Protein AF-A0A947HSW8-F1 (afdb_monomer_lite)

Secondary structure (DSSP, 8-state):
--HHHHTT--EEEEETTEEEEEE-HHHHHHHHHTTSS-TT-EEEETT----EEGGGSTTHHHHHHHHHHHHHHHHHHHHHHHHH---THHHHHHHHHHHHHHHHHHHHHHHHT----SS---GGGGS----PPPPTTTT----S-------------------PPPP-PPPPP---------------------------------TT----HHHHHHHHHHHHHHHHHHHHHHHHH-TT---EEEEEEEPTTSBEEEEEE-HHHHT-HHHHHHHHHHHHT-B----SSSPEEEEEEE----

Sequence (302 aa):
MSETNFHKTRWLYKRDGRDVGPFRPHELKDLLKQKALTESTQVRELTSPEWRVLNSVPGFADVIRAAAAELERHAEDRKVAKQKAIPWVAISSVIVVLGGVGGYFGWRHMQESQPLSTSGIPTDLLRTLDLQPLPERAYLDTRGPIQWAEEKVALREVKAGTTATRPKRRPVAAQGAPGEARAVGADDLADDAAAVQEIDFSNTADEGRDLGPGELAMVRQSAISKLLGCAQAEAERSDSFNGTTVQFSLLPTGSIGNIRLGQNGANSPAFGTCARGALAGISVKPFGGGPEVIRVPLKIGR

Structure (mmCIF, N/CA/C/O backbone):
data_AF-A0A947HSW8-F1
#
_entry.id   AF-A0A947HSW8-F1
#
loop_
_atom_site.group_PDB
_atom_site.id
_atom_site.type_symbol
_atom_site.label_atom_id
_atom_site.label_alt_id
_atom_site.label_comp_id
_atom_site.label_asym_id
_atom_site.label_entity_id
_atom_site.label_seq_id
_atom_site.pdbx_PDB_ins_code
_atom_site.Cartn_x
_atom_site.Cartn_y
_atom_site.Cartn_z
_atom_site.occupancy
_atom_site.B_iso_or_equiv
_atom_site.auth_seq_id
_atom_site.auth_comp_id
_atom_site.auth_asym_id
_atom_site.auth_atom_id
_atom_site.pdbx_PDB_model_num
ATOM 1 N N . MET A 1 1 ? 4.037 -21.610 -36.531 1.00 54.94 1 MET A N 1
ATOM 2 C CA . MET A 1 1 ? 3.082 -21.821 -35.421 1.00 54.94 1 MET A CA 1
ATOM 3 C C . MET A 1 1 ? 1.726 -21.342 -35.894 1.00 54.94 1 MET A C 1
ATOM 5 O O . MET A 1 1 ? 1.613 -20.174 -36.230 1.00 54.94 1 MET A O 1
ATOM 9 N N . SER A 1 2 ? 0.743 -22.233 -36.004 1.00 59.81 2 SER A N 1
ATOM 10 C CA . SER A 1 2 ? -0.632 -21.861 -36.360 1.00 59.81 2 SER A CA 1
ATOM 11 C C . SER A 1 2 ? -1.206 -20.937 -35.275 1.00 59.81 2 SER A C 1
ATOM 13 O O . SER A 1 2 ? -1.090 -21.267 -34.092 1.00 59.81 2 SER A O 1
ATOM 15 N N . GLU A 1 3 ? -1.804 -19.800 -35.654 1.00 64.94 3 GLU A N 1
ATOM 16 C CA . GLU A 1 3 ? -2.338 -18.763 -34.739 1.00 64.94 3 GLU A CA 1
ATOM 17 C C . GLU A 1 3 ? -3.256 -19.326 -33.640 1.00 64.94 3 GLU A C 1
ATOM 19 O O . GLU A 1 3 ? -3.305 -18.818 -32.522 1.00 64.94 3 GLU A O 1
ATOM 24 N N . THR A 1 4 ? -3.924 -20.445 -33.916 1.00 68.19 4 THR A N 1
ATOM 25 C CA . THR A 1 4 ? -4.850 -21.112 -32.996 1.00 68.19 4 THR A CA 1
ATOM 26 C C . THR A 1 4 ? -4.203 -21.659 -31.720 1.00 68.19 4 THR A C 1
ATOM 28 O O . THR A 1 4 ? -4.894 -21.792 -30.708 1.00 68.19 4 THR A O 1
ATOM 31 N N . ASN A 1 5 ? -2.895 -21.941 -31.712 1.00 77.06 5 ASN A N 1
ATOM 32 C CA . ASN A 1 5 ? -2.207 -22.438 -30.5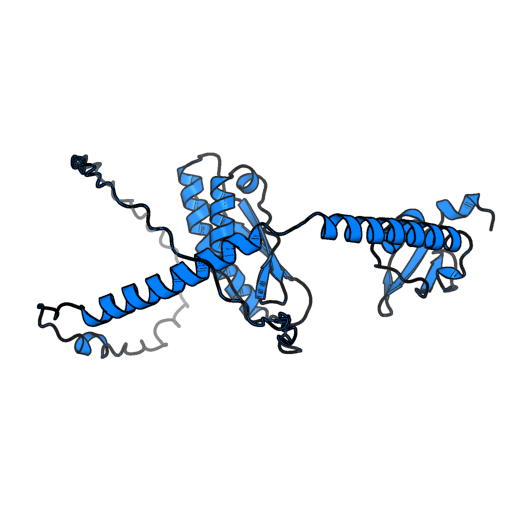12 1.00 77.06 5 ASN A CA 1
ATOM 33 C C . ASN A 1 5 ? -1.683 -21.322 -29.601 1.00 77.06 5 ASN A C 1
ATOM 35 O O . ASN A 1 5 ? -1.533 -21.544 -28.400 1.00 77.06 5 ASN A O 1
ATOM 39 N N . PHE A 1 6 ? -1.490 -20.111 -30.130 1.00 78.25 6 PHE A N 1
ATOM 40 C CA . PHE A 1 6 ? -0.909 -18.995 -29.380 1.00 78.25 6 PHE A CA 1
ATOM 41 C C . PHE A 1 6 ? -1.707 -18.669 -28.109 1.00 78.25 6 PHE A C 1
ATOM 43 O O . PHE A 1 6 ? -1.130 -18.464 -27.045 1.00 78.25 6 PHE A O 1
ATOM 50 N N . HIS A 1 7 ? -3.040 -18.714 -28.185 1.00 78.88 7 HIS A N 1
ATOM 51 C CA . HIS A 1 7 ? -3.932 -18.388 -27.068 1.00 78.88 7 HIS A CA 1
ATOM 52 C C . HIS A 1 7 ? -3.910 -19.397 -25.908 1.00 78.88 7 HIS A C 1
ATOM 54 O O . HIS A 1 7 ? -4.322 -19.049 -24.798 1.00 78.88 7 HIS A O 1
ATOM 60 N N . LYS A 1 8 ? -3.459 -20.636 -26.144 1.00 86.69 8 LYS A N 1
ATOM 61 C CA . LYS A 1 8 ? -3.411 -21.699 -25.122 1.00 86.69 8 LYS A CA 1
ATOM 62 C C . LYS A 1 8 ? -2.040 -21.816 -24.462 1.00 86.69 8 LYS A C 1
ATOM 64 O O . LYS A 1 8 ? -1.947 -22.324 -23.343 1.00 86.69 8 LYS A O 1
ATOM 69 N N . THR A 1 9 ? -1.002 -21.331 -25.132 1.00 91.81 9 THR A N 1
ATOM 70 C CA . THR A 1 9 ? 0.367 -21.362 -24.637 1.00 91.81 9 THR A CA 1
ATOM 71 C C . THR A 1 9 ? 0.534 -20.518 -23.371 1.00 91.81 9 THR A C 1
ATOM 73 O O . THR A 1 9 ? -0.002 -19.415 -23.239 1.00 91.81 9 THR A O 1
ATOM 76 N N . ARG A 1 10 ? 1.319 -21.048 -22.431 1.00 96.31 10 ARG A N 1
ATOM 77 C CA . ARG A 1 10 ? 1.794 -20.336 -21.246 1.00 96.31 10 ARG A CA 1
ATOM 78 C C . ARG A 1 10 ? 3.184 -19.770 -21.506 1.00 96.31 10 ARG A C 1
ATOM 80 O O . ARG A 1 10 ? 4.026 -20.456 -22.076 1.00 96.31 10 ARG A O 1
ATOM 87 N N . TRP A 1 11 ? 3.424 -18.552 -21.051 1.00 96.88 11 TRP A N 1
ATOM 88 C CA . TRP A 1 11 ? 4.651 -17.806 -21.296 1.00 96.88 11 TRP A CA 1
ATOM 89 C C . TRP A 1 11 ? 5.308 -17.386 -19.982 1.00 96.88 11 TRP A C 1
ATOM 91 O O . TRP A 1 11 ? 4.634 -17.106 -18.992 1.00 96.88 11 TRP A O 1
ATOM 101 N N . LEU A 1 12 ? 6.631 -17.335 -19.982 1.00 97.69 12 LEU A N 1
ATOM 102 C CA . LEU A 1 12 ? 7.468 -16.817 -18.905 1.00 97.69 12 LEU A CA 1
ATOM 103 C C . LEU A 1 12 ? 8.215 -15.597 -19.440 1.00 97.69 12 LEU A C 1
ATOM 105 O O . LEU A 1 12 ? 8.586 -15.576 -20.615 1.00 97.69 12 LEU A O 1
ATOM 109 N N . TYR A 1 13 ? 8.468 -14.606 -18.593 1.00 97.94 13 TYR A N 1
ATOM 110 C CA . TYR A 1 13 ? 9.341 -13.483 -18.932 1.00 97.94 13 TYR A CA 1
ATOM 111 C C . TYR A 1 13 ? 10.445 -13.321 -17.891 1.00 97.94 13 TYR A C 1
ATOM 113 O O . TYR A 1 13 ? 10.291 -13.743 -16.743 1.00 97.94 13 TYR A O 1
ATOM 121 N N . LYS A 1 14 ? 11.571 -12.728 -18.291 1.00 97.44 14 LYS A N 1
ATOM 122 C CA . LYS A 1 14 ? 12.724 -12.520 -17.412 1.00 97.44 14 LYS A CA 1
ATOM 123 C C . LYS A 1 14 ? 12.730 -11.097 -16.865 1.00 97.44 14 LYS A C 1
ATOM 125 O O . LYS A 1 14 ? 12.679 -10.140 -17.635 1.00 97.44 14 LYS A O 1
ATOM 130 N N . ARG A 1 15 ? 12.830 -10.955 -15.544 1.00 96.31 15 ARG A N 1
ATOM 131 C CA . ARG A 1 15 ? 12.955 -9.669 -14.847 1.00 96.31 15 ARG A CA 1
ATOM 132 C C . ARG A 1 15 ? 14.027 -9.778 -13.779 1.00 96.31 15 ARG A C 1
ATOM 134 O O . ARG A 1 15 ? 13.960 -10.665 -12.935 1.00 96.31 15 ARG A O 1
ATOM 141 N N . ASP A 1 16 ? 15.026 -8.904 -13.841 1.00 94.31 16 ASP A N 1
ATOM 142 C CA . ASP A 1 16 ? 16.127 -8.861 -12.869 1.00 94.31 16 ASP A CA 1
ATOM 143 C C . ASP A 1 16 ? 16.808 -10.232 -12.690 1.00 94.31 16 ASP A C 1
ATOM 145 O O . ASP A 1 16 ? 17.064 -10.698 -11.582 1.00 94.31 16 ASP A O 1
ATOM 149 N N . GLY A 1 17 ? 17.014 -10.940 -13.806 1.00 93.81 17 GLY A N 1
ATOM 150 C CA . GLY A 1 17 ? 17.616 -12.275 -13.813 1.00 93.81 17 GLY A CA 1
ATOM 151 C C . GLY A 1 17 ? 16.697 -13.418 -13.365 1.00 93.81 17 GLY A C 1
ATOM 152 O O . GLY A 1 17 ? 17.107 -14.570 -13.480 1.00 93.81 17 GLY A O 1
ATOM 153 N N . ARG A 1 18 ? 15.473 -13.131 -12.906 1.00 96.44 18 ARG A N 1
ATOM 154 C CA . ARG A 1 18 ? 14.497 -14.124 -12.437 1.00 96.44 18 ARG A CA 1
ATOM 155 C C . ARG A 1 18 ? 13.403 -14.391 -13.465 1.00 96.44 18 ARG A C 1
ATOM 157 O O . ARG A 1 18 ? 12.923 -13.476 -14.135 1.00 96.44 18 ARG A O 1
ATOM 164 N N . ASP A 1 19 ? 12.992 -15.651 -13.541 1.00 97.56 19 ASP A N 1
ATOM 165 C CA . ASP A 1 19 ? 11.906 -16.105 -14.404 1.00 97.56 19 ASP A CA 1
ATOM 166 C C . ASP A 1 19 ? 10.568 -15.872 -13.692 1.00 97.56 19 ASP A C 1
ATOM 168 O O . ASP A 1 19 ? 10.348 -16.372 -12.587 1.00 97.56 19 ASP A O 1
ATOM 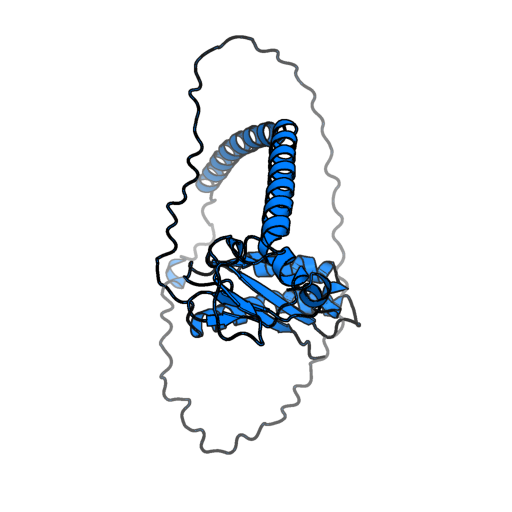172 N N . VAL A 1 20 ? 9.668 -15.113 -14.315 1.00 97.56 20 VAL A N 1
ATOM 173 C CA . VAL A 1 20 ? 8.358 -14.757 -13.755 1.00 97.56 20 VAL A CA 1
ATOM 174 C C . VAL A 1 20 ? 7.255 -15.323 -14.650 1.00 97.56 20 VAL A C 1
ATOM 176 O O . VAL A 1 20 ? 7.245 -15.105 -15.864 1.00 97.56 20 VAL A O 1
ATOM 179 N N . GLY A 1 21 ? 6.311 -16.058 -14.058 1.00 93.62 21 GLY A N 1
ATOM 180 C CA . GLY A 1 21 ? 5.147 -16.635 -14.741 1.00 93.62 21 GLY A CA 1
ATOM 181 C C . GLY A 1 21 ? 4.693 -17.949 -14.107 1.00 93.62 21 GLY A C 1
ATOM 182 O O . GLY A 1 21 ? 5.116 -18.249 -12.989 1.00 93.62 21 GLY A O 1
ATOM 183 N N . PRO A 1 22 ? 3.831 -18.742 -14.775 1.00 96.81 22 PRO A N 1
ATOM 184 C CA . PRO A 1 22 ? 3.398 -18.651 -16.177 1.00 96.81 22 PRO A CA 1
ATOM 185 C C . PRO A 1 22 ? 2.203 -17.715 -16.444 1.00 96.81 22 PRO A C 1
ATOM 187 O O . PRO A 1 22 ? 1.182 -17.795 -15.765 1.00 96.81 22 PRO A O 1
ATOM 190 N N . PHE A 1 23 ? 2.269 -16.938 -17.526 1.00 97.12 23 PHE A N 1
ATOM 191 C CA . PHE A 1 23 ? 1.214 -16.026 -17.984 1.00 97.12 23 PHE A CA 1
ATOM 192 C C . PHE A 1 23 ? 0.558 -16.479 -19.291 1.00 97.12 23 PHE A C 1
ATOM 194 O O . PHE A 1 23 ? 1.159 -17.178 -20.109 1.00 97.12 23 PHE A O 1
ATOM 201 N N . ARG A 1 24 ? -0.691 -16.075 -19.506 1.00 95.62 24 ARG A N 1
ATOM 202 C CA . ARG A 1 24 ? -1.390 -16.167 -20.796 1.00 95.62 24 ARG A CA 1
ATOM 203 C C . ARG A 1 24 ? -1.038 -14.956 -21.672 1.00 95.62 24 ARG A C 1
ATOM 205 O O . ARG A 1 24 ? -0.688 -13.903 -21.139 1.00 95.62 24 ARG A O 1
ATOM 212 N N . PRO A 1 25 ? -1.203 -15.032 -23.004 1.00 92.88 25 PRO A N 1
ATOM 213 C CA . PRO A 1 25 ? -0.882 -13.905 -23.883 1.00 92.88 25 PRO A CA 1
ATOM 214 C C . PRO A 1 25 ? -1.642 -12.608 -23.570 1.00 92.88 25 PRO A C 1
ATOM 216 O O . PRO A 1 25 ? -1.089 -11.523 -23.719 1.00 92.88 25 PRO A O 1
ATOM 219 N N . HIS A 1 26 ? -2.895 -12.698 -23.107 1.00 92.62 26 HIS A N 1
ATOM 220 C CA . HIS A 1 26 ? -3.657 -11.509 -22.708 1.00 92.62 26 HIS A CA 1
ATOM 221 C C . HIS A 1 26 ? -3.135 -10.881 -21.408 1.00 92.62 26 HIS A C 1
ATOM 223 O O . HIS A 1 26 ? -3.108 -9.664 -21.303 1.00 92.62 26 HIS A O 1
ATOM 229 N N . GLU A 1 27 ? -2.644 -11.681 -20.458 1.00 94.44 27 GLU A N 1
ATOM 230 C CA . GLU A 1 27 ? -2.033 -11.160 -19.226 1.00 94.44 27 GLU A CA 1
ATOM 231 C C . GLU A 1 27 ? -0.719 -10.430 -19.549 1.00 94.44 27 GLU A C 1
ATOM 233 O O . GLU A 1 27 ? -0.458 -9.349 -19.029 1.00 94.44 27 GLU A O 1
ATOM 238 N N . LEU A 1 28 ? 0.077 -10.966 -20.483 1.00 94.25 28 LEU A N 1
ATOM 239 C CA . LEU A 1 28 ? 1.265 -10.281 -21.011 1.00 94.25 28 LEU A CA 1
ATOM 240 C C . LEU A 1 28 ? 0.915 -8.961 -21.715 1.00 94.25 28 LEU A C 1
ATOM 242 O O . LEU A 1 28 ? 1.645 -7.980 -21.578 1.00 94.25 28 LEU A O 1
ATOM 246 N N . LYS A 1 29 ? -0.218 -8.905 -22.427 1.00 91.19 29 LYS A N 1
ATOM 247 C CA . LYS A 1 29 ? -0.742 -7.661 -23.010 1.00 91.19 29 LYS A CA 1
ATOM 248 C C . LYS A 1 29 ? -1.088 -6.633 -21.931 1.00 91.19 29 LYS A C 1
ATOM 250 O O . LYS A 1 29 ? -0.743 -5.463 -22.086 1.00 91.19 29 LYS A O 1
ATOM 255 N N . ASP A 1 30 ? -1.725 -7.048 -20.842 1.00 92.38 30 ASP A N 1
ATOM 256 C CA . ASP A 1 30 ? -2.053 -6.145 -19.734 1.00 92.38 30 ASP A CA 1
ATOM 257 C C . ASP A 1 30 ? -0.788 -5.621 -19.039 1.00 92.38 30 ASP A C 1
ATOM 259 O O . ASP A 1 30 ? -0.706 -4.437 -18.708 1.00 92.38 30 ASP A O 1
ATOM 263 N N . LEU A 1 31 ? 0.242 -6.460 -18.899 1.00 93.88 31 LEU A N 1
ATOM 264 C CA . LEU A 1 31 ? 1.547 -6.052 -18.371 1.00 93.88 31 LEU A CA 1
ATOM 265 C C . LEU A 1 31 ? 2.282 -5.062 -19.296 1.00 93.88 31 LEU A C 1
ATOM 267 O O . LEU A 1 31 ? 2.910 -4.122 -18.803 1.00 93.88 31 LEU A O 1
ATOM 271 N N . LEU A 1 32 ? 2.164 -5.216 -20.621 1.00 92.12 32 LEU A N 1
ATOM 272 C CA . LEU A 1 32 ? 2.643 -4.229 -21.601 1.00 92.12 32 LEU A CA 1
ATOM 273 C C . LEU A 1 32 ? 1.910 -2.888 -21.451 1.00 92.12 32 LEU A C 1
ATOM 275 O O . LEU A 1 32 ? 2.552 -1.840 -21.393 1.00 92.12 32 LEU A O 1
ATOM 279 N N . LYS A 1 33 ? 0.577 -2.909 -21.305 1.00 88.00 33 LYS A N 1
ATOM 280 C CA . LYS A 1 33 ? -0.224 -1.693 -21.061 1.00 88.00 33 LYS A CA 1
ATOM 281 C C . LYS A 1 33 ? 0.188 -0.971 -19.775 1.00 88.00 33 LYS A C 1
ATOM 283 O O . LYS A 1 33 ? 0.196 0.256 -19.729 1.00 88.00 33 LYS A O 1
ATOM 288 N N . GLN A 1 34 ? 0.566 -1.725 -18.743 1.00 91.75 34 GLN A N 1
ATOM 289 C CA . GLN A 1 34 ? 1.045 -1.197 -17.460 1.00 91.75 34 GLN A CA 1
ATOM 290 C C . GLN A 1 34 ? 2.507 -0.719 -17.491 1.00 91.75 34 GLN A C 1
ATOM 292 O O . GLN A 1 34 ? 3.005 -0.253 -16.467 1.00 91.75 34 GLN A O 1
ATOM 297 N N . LYS A 1 35 ? 3.205 -0.822 -18.634 1.00 90.25 35 LYS A N 1
ATOM 298 C CA . LYS A 1 35 ? 4.649 -0.552 -18.775 1.00 90.25 35 LYS A CA 1
ATOM 299 C C . LYS A 1 35 ? 5.533 -1.411 -17.860 1.00 90.25 35 LYS A C 1
ATOM 301 O O . LYS A 1 35 ? 6.666 -1.041 -17.566 1.00 90.25 35 LYS A O 1
ATOM 306 N N . ALA A 1 36 ? 5.027 -2.558 -17.407 1.00 92.88 36 ALA A N 1
ATOM 307 C CA . ALA A 1 36 ? 5.804 -3.513 -16.621 1.00 92.88 36 ALA A CA 1
ATOM 308 C C . ALA A 1 36 ? 6.752 -4.347 -17.500 1.00 92.88 36 ALA A C 1
ATOM 310 O O . ALA A 1 36 ? 7.704 -4.934 -16.989 1.00 92.88 36 ALA A O 1
ATOM 311 N N . LEU A 1 37 ? 6.482 -4.397 -18.809 1.00 95.06 37 LEU A N 1
ATOM 312 C CA . LEU A 1 37 ? 7.288 -5.069 -19.823 1.00 95.06 37 LEU A CA 1
ATOM 313 C C . LEU A 1 37 ? 7.713 -4.064 -20.889 1.00 95.06 37 LEU A C 1
ATOM 315 O O . LEU A 1 37 ? 6.943 -3.180 -21.266 1.00 95.06 37 LEU A O 1
ATOM 319 N N . THR A 1 38 ? 8.929 -4.234 -21.392 1.00 93.25 38 THR A N 1
ATOM 320 C CA . THR A 1 38 ? 9.472 -3.485 -22.530 1.00 93.25 38 THR A CA 1
ATOM 321 C C . THR A 1 38 ? 9.528 -4.369 -23.771 1.00 93.25 38 THR A C 1
ATOM 323 O O . THR A 1 38 ? 9.539 -5.597 -23.684 1.00 93.25 38 THR A O 1
ATOM 326 N N . GLU A 1 39 ? 9.644 -3.753 -24.946 1.00 94.19 39 GLU A N 1
ATOM 327 C CA . GLU A 1 39 ? 9.811 -4.469 -26.221 1.00 94.19 39 GLU A CA 1
ATOM 328 C C . GLU A 1 39 ? 11.064 -5.359 -26.246 1.00 94.19 39 GLU A C 1
ATOM 330 O O . GLU A 1 39 ? 11.089 -6.389 -26.917 1.00 94.19 39 GLU A O 1
ATOM 335 N N . SER A 1 40 ? 12.085 -4.977 -25.472 1.00 95.06 40 SER A N 1
ATOM 336 C CA . SER A 1 40 ? 13.345 -5.702 -25.296 1.00 95.06 40 SER A CA 1
ATOM 337 C C . SER A 1 40 ? 13.282 -6.833 -24.264 1.00 95.06 40 SER A C 1
ATOM 339 O O . SER A 1 40 ? 14.265 -7.556 -24.095 1.00 95.06 40 SER A O 1
ATOM 341 N N . THR A 1 41 ? 12.160 -7.003 -23.558 1.00 96.94 41 THR A N 1
ATOM 342 C CA . THR A 1 41 ? 12.044 -8.028 -22.515 1.00 96.94 41 THR A CA 1
ATOM 343 C C . THR A 1 41 ? 12.135 -9.427 -23.126 1.00 96.94 41 THR A C 1
ATOM 345 O O . THR A 1 41 ? 11.503 -9.724 -24.140 1.00 96.94 41 THR A O 1
ATOM 348 N N . GLN A 1 42 ? 12.930 -10.300 -22.503 1.00 97.81 42 GLN A N 1
ATOM 349 C CA . GLN A 1 42 ? 13.051 -11.693 -22.921 1.00 97.81 42 GLN A CA 1
ATOM 350 C C . GLN A 1 42 ? 11.850 -12.495 -22.423 1.00 97.81 42 GLN A C 1
ATOM 352 O O . GLN A 1 42 ? 11.530 -12.479 -21.232 1.00 97.81 42 GLN A O 1
ATOM 357 N N . VAL A 1 43 ? 11.223 -13.227 -23.335 1.00 97.62 43 VAL A N 1
ATOM 358 C CA . VAL A 1 43 ? 10.123 -14.149 -23.069 1.00 97.62 43 VAL A CA 1
ATOM 359 C C . VAL A 1 43 ? 10.431 -15.532 -23.620 1.00 97.62 43 VAL A C 1
ATOM 361 O O . VAL A 1 43 ? 11.128 -15.678 -24.624 1.00 97.62 43 VAL A O 1
ATOM 364 N N . ARG A 1 44 ? 9.899 -16.563 -22.972 1.00 96.81 44 ARG A N 1
ATOM 365 C CA . ARG A 1 44 ? 9.903 -17.930 -23.497 1.00 96.81 44 ARG A CA 1
ATOM 366 C C . ARG A 1 44 ? 8.543 -18.575 -23.318 1.00 96.81 44 ARG A C 1
ATOM 368 O O . ARG A 1 44 ? 7.833 -18.310 -22.348 1.00 96.81 44 ARG A O 1
ATOM 375 N N . GLU A 1 45 ? 8.194 -19.444 -24.247 1.00 96.56 45 GLU A N 1
ATOM 376 C CA . GLU A 1 45 ? 7.061 -20.348 -24.091 1.00 96.56 45 GLU A CA 1
ATOM 377 C C . GLU A 1 45 ? 7.418 -21.427 -23.056 1.00 96.56 45 GLU A C 1
ATOM 379 O O . GLU A 1 45 ? 8.552 -21.886 -23.005 1.00 96.56 45 GLU A O 1
ATOM 384 N N . LEU A 1 46 ? 6.468 -21.840 -22.217 1.00 95.44 46 LEU A N 1
ATOM 385 C CA . LEU A 1 46 ? 6.702 -22.795 -21.125 1.00 95.44 46 LEU A CA 1
ATOM 386 C C . LEU A 1 46 ? 7.239 -24.149 -21.618 1.00 95.44 46 LEU A C 1
ATOM 388 O O . LEU A 1 46 ? 8.007 -24.797 -20.915 1.00 95.44 46 LEU A O 1
ATOM 392 N N . THR A 1 47 ? 6.834 -24.571 -22.817 1.00 94.56 47 THR A N 1
ATOM 393 C CA . THR A 1 47 ? 7.291 -25.812 -23.458 1.00 94.56 47 THR A CA 1
ATOM 394 C C . THR A 1 47 ? 8.569 -25.632 -24.275 1.00 94.56 47 THR A C 1
ATOM 396 O O . THR A 1 47 ? 9.149 -26.626 -24.704 1.00 94.56 47 THR A O 1
ATOM 399 N N . SER A 1 48 ? 9.010 -24.392 -24.510 1.00 94.44 48 SER A N 1
ATOM 400 C CA . SER A 1 48 ? 10.201 -24.085 -25.299 1.00 94.44 48 SER A CA 1
ATOM 401 C C . SER A 1 48 ? 11.375 -23.712 -24.386 1.00 94.44 48 SER A C 1
ATOM 403 O O . SER A 1 48 ? 11.221 -22.882 -23.488 1.00 94.44 48 SER A O 1
ATOM 405 N N . PRO A 1 49 ? 12.579 -24.264 -24.608 1.00 95.94 49 PRO A N 1
ATOM 406 C CA . PRO A 1 49 ? 13.760 -23.879 -23.838 1.00 95.94 49 PRO A CA 1
ATOM 407 C C . PRO A 1 49 ? 14.336 -22.518 -24.267 1.00 95.94 49 PRO A C 1
ATOM 409 O O . PRO A 1 49 ? 15.150 -21.941 -23.546 1.00 95.94 49 PRO A O 1
ATOM 412 N N . GLU A 1 50 ? 13.939 -21.998 -25.430 1.00 97.50 50 GLU A N 1
ATOM 413 C CA . GLU A 1 50 ? 14.546 -20.811 -26.031 1.00 97.50 50 GLU A CA 1
ATOM 414 C C . GLU A 1 50 ? 13.931 -19.504 -25.525 1.00 97.50 50 GLU A C 1
ATOM 416 O O . GLU A 1 50 ? 12.723 -19.276 -25.629 1.00 97.50 50 GLU A O 1
ATOM 421 N N . TRP A 1 51 ? 14.793 -18.598 -25.063 1.00 97.19 51 TRP A N 1
ATOM 422 C CA . TRP A 1 51 ? 14.436 -17.212 -24.781 1.00 97.19 51 TRP A CA 1
ATOM 423 C C . TRP A 1 51 ? 14.486 -16.377 -26.054 1.00 97.19 51 TRP A C 1
ATOM 425 O O . TRP A 1 51 ? 15.485 -16.372 -26.772 1.00 97.19 51 TRP A O 1
ATOM 435 N N . ARG A 1 52 ? 13.415 -15.632 -26.314 1.00 97.62 52 ARG A N 1
ATOM 436 C CA . ARG A 1 52 ? 13.298 -14.721 -27.454 1.00 97.62 52 ARG A CA 1
ATOM 437 C C . ARG A 1 52 ? 12.907 -13.337 -26.959 1.00 97.62 52 ARG A C 1
ATOM 439 O O . ARG A 1 52 ? 12.303 -13.190 -25.902 1.00 97.62 52 ARG A O 1
ATOM 446 N N . VAL A 1 53 ? 13.280 -12.306 -27.704 1.00 97.31 53 VAL A N 1
ATOM 447 C CA . VAL A 1 53 ? 12.855 -10.935 -27.401 1.00 97.31 53 VAL A CA 1
ATOM 448 C C . VAL A 1 53 ? 11.361 -10.815 -27.702 1.00 97.31 53 VAL A C 1
ATOM 450 O O . VAL A 1 53 ? 10.893 -11.354 -28.700 1.00 97.31 53 VAL A O 1
ATOM 453 N N . LEU A 1 54 ? 10.599 -10.119 -26.859 1.00 95.50 54 LEU A N 1
ATOM 454 C CA . LEU A 1 54 ? 9.143 -10.015 -26.993 1.00 95.50 54 LEU A CA 1
ATOM 455 C C . LEU A 1 54 ? 8.702 -9.514 -28.380 1.00 95.50 54 LEU A C 1
ATOM 457 O O . LEU A 1 54 ? 7.744 -10.040 -28.942 1.00 95.50 54 LEU A O 1
ATOM 461 N N . ASN A 1 55 ? 9.440 -8.565 -28.963 1.00 95.25 55 ASN A N 1
ATOM 462 C CA . ASN A 1 55 ? 9.174 -8.045 -30.307 1.00 95.25 55 ASN A CA 1
ATOM 463 C C . ASN A 1 55 ? 9.398 -9.077 -31.437 1.00 95.25 55 ASN A C 1
ATOM 465 O O . ASN A 1 55 ? 8.792 -8.975 -32.498 1.00 95.25 55 ASN A O 1
ATOM 469 N N . SER A 1 56 ? 10.242 -10.097 -31.233 1.00 95.19 56 SER A N 1
ATOM 470 C CA . SER A 1 56 ? 10.505 -11.114 -32.264 1.00 95.19 56 SER A CA 1
ATOM 471 C C . SER A 1 56 ? 9.498 -12.265 -32.269 1.00 95.19 56 SER A C 1
ATOM 473 O O . SER A 1 56 ? 9.554 -13.122 -33.153 1.00 95.19 56 SER A O 1
ATOM 475 N N . VAL A 1 57 ? 8.570 -12.306 -31.307 1.00 93.38 57 VAL A N 1
ATOM 476 C CA . VAL A 1 57 ? 7.545 -13.350 -31.228 1.00 93.38 57 VAL A CA 1
ATOM 477 C C . VAL A 1 57 ? 6.329 -12.963 -32.087 1.00 93.38 57 VAL A C 1
ATOM 479 O O . VAL A 1 57 ? 5.667 -11.959 -31.796 1.00 93.38 57 VAL A O 1
ATOM 482 N N . PRO A 1 58 ? 5.974 -13.768 -33.111 1.00 88.81 58 PRO A N 1
ATOM 483 C CA . PRO A 1 58 ? 4.776 -13.540 -33.917 1.00 88.81 58 PRO A CA 1
ATOM 484 C C . PRO A 1 58 ? 3.523 -13.505 -33.031 1.00 88.81 58 PRO A C 1
ATOM 486 O O . PRO A 1 58 ? 3.342 -14.375 -32.180 1.00 88.81 58 PRO A O 1
ATOM 489 N N . GLY A 1 59 ? 2.677 -12.491 -33.210 1.00 87.38 59 GLY A N 1
ATOM 490 C CA . GLY A 1 59 ? 1.478 -12.250 -32.398 1.00 87.38 59 GLY A CA 1
ATOM 491 C C . GLY A 1 59 ? 1.661 -11.204 -31.293 1.00 87.38 59 GLY A C 1
ATOM 492 O O . GLY A 1 59 ? 0.725 -10.457 -31.015 1.00 87.38 59 GLY A O 1
ATOM 493 N N . PHE A 1 60 ? 2.858 -11.057 -30.707 1.00 90.38 60 PHE A N 1
ATOM 494 C CA . PHE A 1 60 ? 3.121 -9.964 -29.757 1.00 90.38 60 PHE A CA 1
ATOM 495 C C . PHE A 1 60 ? 3.474 -8.647 -30.452 1.00 90.38 60 PHE A C 1
ATOM 497 O O . PHE A 1 60 ? 3.116 -7.592 -29.936 1.00 90.38 60 PHE A O 1
ATOM 504 N N . ALA A 1 61 ? 4.085 -8.685 -31.640 1.00 88.88 61 ALA A N 1
ATOM 505 C CA . ALA A 1 61 ? 4.395 -7.479 -32.415 1.00 88.88 61 ALA A CA 1
ATOM 506 C C . ALA A 1 61 ? 3.143 -6.630 -32.725 1.00 88.88 61 ALA A C 1
ATOM 508 O O . ALA A 1 61 ? 3.172 -5.401 -32.637 1.00 88.88 61 ALA A O 1
ATOM 509 N N . ASP A 1 62 ? 2.015 -7.273 -33.034 1.00 87.44 62 ASP A N 1
ATOM 510 C CA . ASP A 1 62 ? 0.745 -6.579 -33.288 1.00 87.44 62 ASP A CA 1
ATOM 511 C C . ASP A 1 62 ? 0.144 -6.009 -32.002 1.00 87.44 62 ASP A C 1
ATOM 513 O O . ASP A 1 62 ? -0.410 -4.910 -31.992 1.00 87.44 62 ASP A O 1
ATOM 517 N N . VAL A 1 63 ? 0.313 -6.725 -30.888 1.00 86.19 63 VAL A N 1
ATOM 518 C CA . VAL A 1 63 ? -0.123 -6.276 -29.564 1.00 86.19 63 VAL A CA 1
ATOM 519 C C . VAL A 1 63 ? 0.683 -5.069 -29.088 1.00 86.19 63 VAL A C 1
ATOM 521 O O . VAL A 1 63 ? 0.085 -4.134 -28.560 1.00 86.19 63 VAL A O 1
ATOM 524 N N . ILE A 1 64 ? 2.003 -5.063 -29.293 1.00 89.75 64 ILE A N 1
ATOM 525 C CA . ILE A 1 64 ? 2.883 -3.934 -28.962 1.00 89.75 64 ILE A CA 1
ATOM 526 C C . ILE A 1 64 ? 2.473 -2.706 -29.775 1.00 89.75 64 ILE A C 1
ATOM 528 O O . ILE A 1 64 ? 2.233 -1.650 -29.193 1.00 89.75 64 ILE A O 1
ATOM 532 N N . ARG A 1 65 ? 2.294 -2.851 -31.097 1.00 88.56 65 ARG A N 1
ATOM 533 C CA . ARG A 1 65 ? 1.834 -1.751 -31.963 1.00 88.56 65 ARG A CA 1
ATOM 534 C C . ARG A 1 65 ? 0.472 -1.205 -31.533 1.00 88.56 65 ARG A C 1
ATOM 536 O O . ARG A 1 65 ? 0.300 0.008 -31.445 1.00 88.56 65 ARG A O 1
ATOM 543 N N . ALA A 1 66 ? -0.481 -2.081 -31.211 1.00 86.62 66 ALA A N 1
ATOM 544 C CA . ALA A 1 66 ? -1.797 -1.667 -30.728 1.00 86.62 66 ALA A CA 1
ATOM 545 C C . ALA A 1 66 ? -1.729 -0.958 -29.362 1.00 86.62 66 ALA A C 1
ATOM 547 O O . ALA A 1 66 ? -2.417 0.039 -29.153 1.00 86.62 66 ALA A O 1
ATOM 548 N N . ALA A 1 67 ? -0.894 -1.447 -28.439 1.00 84.69 67 ALA A N 1
ATOM 549 C CA . ALA A 1 67 ? -0.714 -0.846 -27.120 1.00 84.69 67 ALA A CA 1
ATOM 550 C C . ALA A 1 67 ? -0.014 0.521 -27.194 1.00 84.69 67 ALA A C 1
ATOM 552 O O . ALA A 1 67 ? -0.416 1.441 -26.482 1.00 84.69 67 ALA A O 1
ATOM 553 N N . ALA A 1 68 ? 0.982 0.678 -28.074 1.00 86.06 68 ALA A N 1
ATOM 554 C CA . ALA A 1 68 ? 1.645 1.957 -28.327 1.00 86.06 68 ALA A CA 1
ATOM 555 C C . ALA A 1 68 ? 0.652 3.011 -28.849 1.00 86.06 68 ALA A C 1
ATOM 557 O O . ALA A 1 68 ? 0.577 4.106 -28.294 1.00 86.06 68 ALA A O 1
ATOM 558 N N . ALA A 1 69 ? -0.191 2.644 -29.820 1.00 87.75 69 ALA A N 1
ATOM 559 C CA . ALA A 1 69 ? -1.220 3.534 -30.358 1.00 87.75 69 ALA A CA 1
ATOM 560 C C . ALA A 1 69 ? -2.275 3.949 -29.309 1.00 87.75 69 ALA A C 1
ATOM 562 O O . ALA A 1 69 ? -2.739 5.088 -29.298 1.00 87.75 69 ALA A O 1
ATOM 563 N N . GLU A 1 70 ? -2.665 3.044 -28.403 1.00 84.94 70 GLU A N 1
ATOM 564 C CA . GLU A 1 70 ? -3.595 3.354 -27.304 1.00 84.94 70 GLU A CA 1
ATOM 565 C C . GLU A 1 70 ? -2.959 4.313 -26.280 1.00 84.94 70 GLU A C 1
ATOM 567 O O . GLU A 1 70 ? -3.621 5.218 -25.767 1.00 84.94 70 GLU A O 1
ATOM 572 N N . LEU A 1 71 ? -1.654 4.166 -26.024 1.00 82.69 71 LEU A N 1
ATOM 573 C CA . LEU A 1 71 ? -0.909 5.039 -25.120 1.00 82.69 71 LEU A CA 1
ATOM 574 C C . LEU A 1 71 ? -0.763 6.465 -25.675 1.00 82.69 71 LEU A C 1
ATOM 576 O O . LEU A 1 71 ? -0.888 7.425 -24.913 1.00 82.69 71 LEU A O 1
ATOM 580 N N . GLU A 1 72 ? -0.519 6.604 -26.980 1.00 85.06 72 GLU A N 1
ATOM 581 C CA . GLU A 1 72 ? -0.444 7.905 -27.656 1.00 85.06 72 GLU A CA 1
ATOM 582 C C . GLU A 1 72 ? -1.774 8.659 -27.568 1.00 85.06 72 GLU A C 1
ATOM 584 O O . GLU A 1 72 ? -1.784 9.819 -27.152 1.00 85.06 72 GLU A O 1
ATOM 589 N N . ARG A 1 73 ? -2.904 7.979 -27.808 1.00 85.56 73 ARG A N 1
ATOM 590 C CA . ARG A 1 73 ? -4.245 8.574 -27.650 1.00 85.56 73 ARG A CA 1
ATOM 591 C C . ARG A 1 73 ? -4.478 9.097 -26.233 1.00 85.56 73 ARG A C 1
ATOM 593 O O . ARG A 1 73 ? -4.888 10.238 -26.042 1.00 85.56 73 ARG A O 1
ATOM 600 N N . HIS A 1 74 ? -4.126 8.310 -25.217 1.00 79.06 74 HIS A N 1
ATOM 601 C CA . HIS A 1 74 ? -4.240 8.759 -23.829 1.00 79.06 74 HIS A CA 1
ATOM 602 C C . HIS A 1 74 ? -3.270 9.895 -23.467 1.00 79.06 74 HIS A C 1
ATOM 604 O O . HIS A 1 74 ? -3.555 10.684 -22.559 1.00 79.06 74 HIS A O 1
ATOM 610 N N . ALA A 1 75 ? -2.115 9.991 -24.129 1.00 81.25 75 ALA A N 1
ATOM 611 C CA . ALA A 1 75 ? -1.184 11.097 -23.932 1.00 81.25 75 ALA A CA 1
ATOM 612 C C . ALA A 1 75 ? -1.725 12.405 -24.533 1.00 81.25 75 ALA A C 1
ATOM 614 O O . ALA A 1 75 ? -1.566 13.462 -23.915 1.00 81.25 75 ALA A O 1
ATOM 615 N N . GLU A 1 76 ? -2.395 12.337 -25.683 1.00 82.25 76 GLU A N 1
ATOM 616 C CA . GLU A 1 76 ? -3.083 13.477 -26.300 1.00 82.25 76 GLU A CA 1
ATOM 617 C C . GLU A 1 76 ? -4.254 13.963 -25.437 1.00 82.25 76 GLU A C 1
ATOM 619 O O . GLU A 1 76 ? -4.314 15.151 -25.106 1.00 82.25 76 GLU A O 1
ATOM 624 N N . ASP A 1 77 ? -5.091 13.052 -24.933 1.00 79.56 77 ASP A N 1
ATOM 625 C CA . ASP A 1 77 ? -6.207 13.393 -24.038 1.00 79.56 77 ASP A CA 1
ATOM 626 C C . ASP A 1 77 ? -5.735 14.107 -22.760 1.00 79.56 77 ASP A C 1
ATOM 628 O O . ASP A 1 77 ? -6.353 15.069 -22.291 1.00 79.56 77 ASP A O 1
ATOM 632 N N . ARG A 1 78 ? -4.592 13.688 -22.198 1.00 72.50 78 ARG A N 1
ATOM 633 C CA . ARG A 1 78 ? -3.999 14.343 -21.018 1.00 72.50 78 ARG A CA 1
ATOM 634 C C . ARG A 1 78 ? -3.507 15.758 -21.311 1.00 72.50 78 ARG A C 1
ATOM 636 O O . ARG A 1 78 ? -3.548 16.596 -20.408 1.00 72.50 78 ARG A O 1
ATOM 643 N N . LYS A 1 79 ? -3.043 16.044 -22.530 1.00 71.50 79 LYS A N 1
ATOM 644 C CA . LYS A 1 79 ? -2.637 17.404 -22.924 1.00 71.50 79 LYS A CA 1
ATOM 645 C C . LYS A 1 79 ? -3.858 18.318 -23.042 1.00 71.50 79 LYS A C 1
ATOM 647 O O . LYS A 1 79 ? -3.827 19.432 -22.521 1.00 71.50 79 LYS A O 1
ATOM 652 N N . VAL A 1 80 ? -4.954 17.819 -23.615 1.00 71.75 80 VAL A N 1
ATOM 653 C CA . VAL A 1 80 ? -6.215 18.571 -23.740 1.00 71.75 80 VAL A CA 1
ATOM 654 C C . VAL A 1 80 ? -6.860 18.822 -22.369 1.00 71.75 80 VAL A C 1
ATOM 656 O O . VAL A 1 80 ? -7.324 19.931 -22.097 1.00 71.75 80 VAL A O 1
ATOM 659 N N . ALA A 1 81 ? -6.831 17.840 -21.462 1.00 63.44 81 ALA A N 1
ATOM 660 C CA . ALA A 1 81 ? -7.358 17.997 -20.103 1.00 63.44 81 ALA A CA 1
ATOM 661 C C . ALA A 1 81 ? -6.573 19.030 -19.273 1.00 63.44 81 ALA A C 1
ATOM 663 O O . ALA A 1 81 ? -7.172 19.797 -18.519 1.00 63.44 81 ALA A O 1
ATOM 664 N N . LYS A 1 82 ? -5.245 19.102 -19.439 1.00 56.94 82 LYS A N 1
ATOM 665 C CA . LYS A 1 82 ? -4.411 20.099 -18.748 1.00 56.94 82 LYS A CA 1
ATOM 666 C C . LYS A 1 82 ? -4.642 21.529 -19.246 1.00 56.94 82 LYS A C 1
ATOM 668 O O . LYS A 1 82 ? -4.539 22.448 -18.445 1.00 56.94 82 LYS A O 1
ATOM 673 N N . GLN A 1 83 ? -5.002 21.731 -20.516 1.00 59.22 83 GLN A N 1
ATOM 674 C CA . GLN A 1 83 ? -5.300 23.072 -21.043 1.00 59.22 83 GLN A CA 1
ATOM 675 C C . GLN A 1 83 ? -6.657 23.631 -20.583 1.00 59.22 83 GLN A C 1
ATOM 677 O O . GLN A 1 83 ? -6.810 24.845 -20.499 1.00 59.22 83 GLN A O 1
ATOM 682 N N . LYS A 1 84 ? -7.637 22.778 -20.248 1.00 56.00 84 LYS A N 1
ATOM 683 C CA . LYS A 1 84 ? -8.951 23.225 -19.738 1.00 56.00 84 LYS A CA 1
ATOM 684 C C . LYS A 1 84 ? -9.010 23.418 -18.217 1.00 56.00 84 LYS A C 1
ATOM 686 O O . LYS A 1 84 ? -9.996 23.951 -17.716 1.00 56.00 84 LYS A O 1
ATOM 691 N N . ALA A 1 85 ? -7.969 23.031 -17.483 1.00 48.88 85 ALA A N 1
ATOM 692 C CA . ALA A 1 85 ? -7.852 23.263 -16.047 1.00 48.88 85 ALA A CA 1
ATOM 693 C C . ALA A 1 85 ? -7.127 24.595 -15.770 1.00 48.88 85 ALA A C 1
ATOM 695 O O . ALA A 1 85 ? -6.003 24.611 -15.274 1.00 48.88 85 ALA A O 1
ATOM 696 N N . ILE A 1 86 ? -7.764 25.722 -16.105 1.00 52.59 86 ILE A N 1
ATOM 697 C CA . ILE A 1 86 ? -7.328 27.047 -15.632 1.00 52.59 86 ILE A CA 1
ATOM 698 C C . ILE A 1 86 ? -7.561 27.100 -14.103 1.00 52.59 86 ILE A C 1
ATOM 700 O O . ILE A 1 86 ? -8.648 26.735 -13.645 1.00 52.59 86 ILE A O 1
ATOM 704 N N . PRO A 1 87 ? -6.564 27.487 -13.284 1.00 47.66 87 PRO A N 1
ATOM 705 C CA . PRO A 1 87 ? -6.536 27.147 -11.868 1.00 47.66 87 PRO A CA 1
ATOM 706 C C . PRO A 1 87 ? -7.289 28.164 -11.002 1.00 47.66 87 PRO A C 1
ATOM 708 O O . PRO A 1 87 ? -6.846 29.291 -10.803 1.00 47.66 87 PRO A O 1
ATOM 711 N N . TRP A 1 88 ? -8.349 27.709 -10.332 1.00 49.06 88 TRP A N 1
ATOM 712 C CA . TRP A 1 88 ? -8.947 28.403 -9.177 1.00 49.06 88 TRP A CA 1
ATOM 713 C C . TRP A 1 88 ? -7.950 28.582 -8.003 1.00 49.06 88 TRP A C 1
ATOM 715 O O . TRP A 1 88 ? -8.185 29.345 -7.071 1.00 49.06 88 TRP A O 1
ATOM 725 N N . VAL A 1 89 ? -6.788 27.919 -8.071 1.00 50.81 89 VAL A N 1
ATOM 726 C CA . VAL A 1 89 ? -5.689 28.003 -7.095 1.00 50.81 89 VAL A CA 1
ATOM 727 C C . VAL A 1 89 ? -5.006 29.378 -7.096 1.00 50.81 89 VAL A C 1
ATOM 729 O O . VAL A 1 89 ? -4.566 29.818 -6.033 1.00 50.81 89 VAL A O 1
ATOM 732 N N . ALA A 1 90 ? -4.999 30.106 -8.221 1.00 51.84 90 ALA A N 1
ATOM 733 C CA . ALA A 1 90 ? -4.412 31.451 -8.286 1.00 51.84 90 ALA A CA 1
ATOM 734 C C . ALA A 1 90 ? -5.168 32.484 -7.422 1.00 51.84 90 ALA A C 1
ATOM 736 O O . ALA A 1 90 ? -4.572 33.453 -6.967 1.00 51.84 90 ALA A O 1
ATOM 737 N N . ILE A 1 91 ? -6.454 32.253 -7.117 1.00 53.19 91 ILE A N 1
ATOM 738 C CA . ILE A 1 91 ? -7.224 33.113 -6.200 1.00 53.19 91 ILE A CA 1
ATOM 739 C C . ILE A 1 91 ? -6.918 32.772 -4.726 1.00 53.19 91 ILE A C 1
ATOM 741 O O . ILE A 1 91 ? -6.988 33.635 -3.854 1.00 53.19 91 ILE A O 1
ATOM 745 N N . SER A 1 92 ? -6.521 31.529 -4.426 1.00 50.09 92 SER A N 1
ATOM 746 C CA . SER A 1 92 ? -6.267 31.083 -3.047 1.00 50.09 92 SER A CA 1
ATOM 747 C C . SER A 1 92 ? -4.903 31.512 -2.491 1.00 50.09 92 SER A C 1
ATOM 749 O O . SER A 1 92 ? -4.787 31.752 -1.289 1.00 50.09 92 SER A O 1
ATOM 751 N N . SER A 1 93 ? -3.879 31.661 -3.340 1.00 49.69 93 SER A N 1
ATOM 752 C CA . SER A 1 93 ? -2.532 32.048 -2.895 1.00 49.69 93 SER A CA 1
ATOM 753 C C . SER A 1 93 ? -2.478 33.491 -2.380 1.00 49.69 93 SER A C 1
ATOM 755 O O . SER A 1 93 ? -1.794 33.755 -1.392 1.00 49.69 93 SER A O 1
ATOM 757 N N . VAL A 1 94 ? -3.264 34.404 -2.960 1.00 54.25 94 VAL A N 1
ATOM 758 C CA . VAL A 1 94 ? -3.334 35.812 -2.523 1.00 54.25 94 VAL A CA 1
ATOM 759 C C . VAL A 1 94 ? -3.944 35.942 -1.118 1.00 54.25 94 VAL A C 1
ATOM 761 O O . VAL A 1 94 ? -3.484 36.751 -0.312 1.00 54.25 94 VAL A O 1
ATOM 764 N N . ILE A 1 95 ? -4.918 35.094 -0.767 1.00 55.66 95 ILE A N 1
ATOM 765 C CA . ILE A 1 95 ? -5.563 35.106 0.559 1.00 55.66 95 ILE A CA 1
ATOM 766 C C . ILE A 1 95 ? -4.613 34.579 1.650 1.00 55.66 95 ILE A C 1
ATOM 768 O O . ILE A 1 95 ? -4.603 35.098 2.766 1.00 55.66 95 ILE A O 1
ATOM 772 N N . VAL A 1 96 ? -3.775 33.584 1.337 1.00 55.94 96 VAL A N 1
ATOM 773 C CA . VAL A 1 96 ? -2.826 33.001 2.304 1.00 55.94 96 VAL A CA 1
ATOM 774 C C . VAL A 1 96 ? -1.683 33.967 2.631 1.00 55.94 96 VAL A C 1
ATOM 776 O O . VAL A 1 96 ? -1.300 34.072 3.796 1.00 55.94 96 VAL A O 1
ATOM 779 N N . VAL A 1 97 ? -1.178 34.722 1.650 1.00 59.00 97 VAL A N 1
ATOM 780 C CA . VAL A 1 97 ? -0.105 35.705 1.889 1.00 59.00 97 VAL A CA 1
ATOM 781 C C . VAL A 1 97 ? -0.612 36.887 2.727 1.00 59.00 97 VAL A C 1
ATOM 783 O O . VAL A 1 97 ? 0.045 37.269 3.695 1.00 59.00 97 VAL A O 1
ATOM 786 N N . LEU A 1 98 ? -1.821 37.398 2.458 1.00 57.16 98 LEU A N 1
ATOM 787 C CA . LEU A 1 98 ? -2.437 38.453 3.279 1.00 57.16 98 LEU A CA 1
ATOM 788 C C . LEU A 1 98 ? -2.775 37.977 4.706 1.00 57.16 98 LEU A C 1
ATOM 790 O O . LEU A 1 98 ? -2.581 38.723 5.667 1.00 57.16 98 LEU A O 1
ATOM 794 N N . GLY A 1 99 ? -3.214 36.725 4.873 1.00 57.34 99 GLY A N 1
ATOM 795 C CA . GLY A 1 99 ? -3.459 36.131 6.193 1.00 57.34 99 GLY A CA 1
ATOM 796 C C . GLY A 1 99 ? -2.181 35.868 7.001 1.00 57.34 99 GLY A C 1
ATOM 797 O O . GLY A 1 99 ? -2.172 36.054 8.219 1.00 57.34 99 GLY A O 1
ATOM 798 N N . GLY A 1 100 ? -1.086 35.483 6.337 1.00 56.56 100 GLY A N 1
ATOM 799 C CA . GLY A 1 100 ? 0.199 35.188 6.977 1.00 56.56 100 GLY A CA 1
ATOM 800 C C . GLY A 1 100 ? 0.861 36.415 7.607 1.00 56.56 100 GLY A C 1
ATOM 801 O O . GLY A 1 100 ? 1.340 36.339 8.739 1.00 56.56 100 GLY A O 1
ATOM 802 N N . VAL A 1 101 ? 0.825 37.566 6.926 1.00 67.38 101 VAL A N 1
ATOM 803 C CA . VAL A 1 101 ? 1.406 38.814 7.455 1.00 67.38 101 VAL A CA 1
ATOM 804 C C . VAL A 1 101 ? 0.594 39.335 8.649 1.00 67.38 101 VAL A C 1
ATOM 806 O O . VAL A 1 101 ? 1.173 39.686 9.678 1.00 67.38 101 VAL A O 1
ATOM 809 N N . GLY A 1 102 ? -0.743 39.301 8.573 1.00 66.31 102 GLY A N 1
ATOM 810 C CA . GLY A 1 102 ? -1.612 39.689 9.691 1.00 66.31 102 GLY A CA 1
ATOM 811 C C . GLY A 1 102 ? -1.475 38.772 10.914 1.00 66.31 102 GLY A C 1
ATOM 812 O O . GLY A 1 102 ? -1.406 39.251 12.048 1.00 66.31 102 GLY A O 1
ATOM 813 N N . GLY A 1 103 ? -1.362 37.457 10.696 1.00 70.06 103 GLY A N 1
ATOM 814 C CA . GLY A 1 103 ? -1.147 36.478 11.765 1.00 70.06 103 GLY A CA 1
ATOM 815 C C . GLY A 1 103 ? 0.207 36.631 12.465 1.00 70.06 103 GLY A C 1
ATOM 816 O O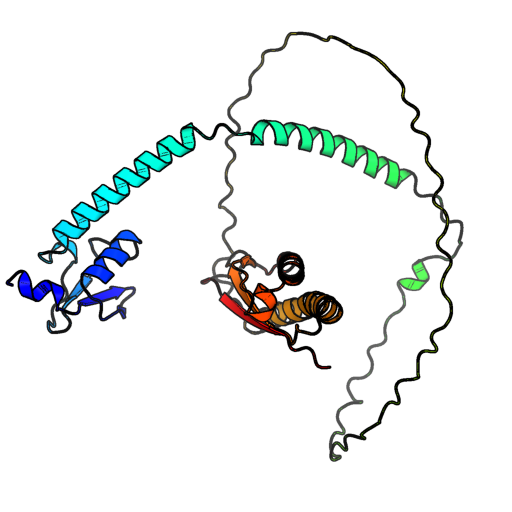 . GLY A 1 103 ? 0.275 36.540 13.691 1.00 70.06 103 GLY A O 1
ATOM 817 N N . TYR A 1 104 ? 1.273 36.928 11.714 1.00 74.69 104 TYR A N 1
ATOM 818 C CA . TYR A 1 104 ? 2.613 37.125 12.272 1.00 74.69 104 TYR A CA 1
ATOM 819 C C . TYR A 1 104 ? 2.702 38.380 13.156 1.00 74.69 104 TYR A C 1
ATOM 821 O O . TYR A 1 104 ? 3.223 38.308 14.271 1.00 74.69 104 TYR A O 1
ATOM 829 N N . PHE A 1 105 ? 2.135 39.513 12.721 1.00 78.06 105 PHE A N 1
ATOM 830 C CA . PHE A 1 105 ? 2.100 40.733 13.541 1.00 78.06 105 PHE A CA 1
ATOM 831 C C . PHE A 1 105 ? 1.186 40.597 14.767 1.00 78.06 105 PHE A C 1
ATOM 833 O O . PHE A 1 105 ? 1.558 41.044 15.853 1.00 78.06 105 PHE A O 1
ATOM 840 N N . GLY A 1 106 ? 0.037 39.924 14.632 1.00 72.44 106 GLY A N 1
ATOM 841 C CA . GLY A 1 106 ? -0.847 39.632 15.764 1.00 72.44 106 GLY A CA 1
ATOM 842 C C . GLY A 1 106 ? -0.183 38.748 16.825 1.00 72.44 106 GLY A C 1
ATOM 843 O O . GLY A 1 106 ? -0.264 39.044 18.016 1.00 72.44 106 GLY A O 1
ATOM 844 N N . TRP A 1 107 ? 0.536 37.701 16.408 1.00 73.19 107 TRP A N 1
ATOM 845 C CA . TRP A 1 107 ? 1.260 36.822 17.332 1.00 73.19 107 TRP A CA 1
ATOM 846 C C . TRP A 1 107 ? 2.444 37.526 18.008 1.00 73.19 107 TRP A C 1
ATOM 848 O O . TRP A 1 107 ? 2.633 37.377 19.218 1.00 73.19 107 TRP A O 1
ATOM 858 N N . ARG A 1 108 ? 3.192 38.352 17.265 1.00 80.69 108 ARG A N 1
ATOM 859 C CA . ARG A 1 108 ? 4.309 39.136 17.814 1.00 80.69 108 ARG A CA 1
ATOM 860 C C . ARG A 1 108 ? 3.840 40.125 18.882 1.00 80.69 108 ARG A C 1
ATOM 862 O O . ARG A 1 108 ? 4.456 40.213 19.940 1.00 80.69 108 ARG A O 1
ATOM 869 N N . HIS A 1 109 ? 2.716 40.805 18.656 1.00 74.31 109 HIS A N 1
ATOM 870 C CA . HIS A 1 109 ? 2.185 41.750 19.638 1.00 74.31 109 HIS A CA 1
ATOM 871 C C . HIS A 1 109 ? 1.642 41.054 20.903 1.00 74.31 109 HIS A C 1
ATOM 873 O O . HIS A 1 109 ? 1.717 41.595 22.008 1.00 74.31 109 HIS A O 1
ATOM 879 N N . MET A 1 110 ? 1.165 39.812 20.770 1.00 67.44 110 MET A N 1
ATOM 880 C CA . MET A 1 110 ? 0.717 38.994 21.901 1.00 67.44 110 MET A CA 1
ATOM 881 C C . MET A 1 110 ? 1.885 38.451 22.750 1.00 67.44 110 MET A C 1
ATOM 883 O O . MET A 1 110 ? 1.710 38.206 23.941 1.00 67.44 110 MET A O 1
ATOM 887 N N . GLN A 1 111 ? 3.087 38.296 22.178 1.00 68.12 111 GLN A N 1
ATOM 888 C CA . GLN A 1 111 ? 4.295 37.941 22.939 1.00 68.12 111 GLN A CA 1
ATOM 889 C C . GLN A 1 111 ? 4.818 39.096 23.802 1.00 68.12 111 GLN A C 1
ATOM 891 O O . GLN A 1 111 ? 5.266 38.852 24.919 1.00 68.12 111 GLN A O 1
ATOM 896 N N . GLU A 1 112 ? 4.721 40.342 23.333 1.00 67.06 112 GLU A N 1
ATOM 897 C CA . GLU A 1 112 ? 5.141 41.521 24.111 1.00 67.06 112 GLU A CA 1
ATOM 898 C C . GLU A 1 112 ? 4.172 41.882 25.245 1.00 67.06 112 GLU A C 1
ATOM 900 O O . GLU A 1 112 ? 4.545 42.598 26.170 1.00 67.06 112 GLU A O 1
ATOM 905 N N . SER A 1 113 ? 2.946 41.358 25.217 1.00 60.75 113 SER A N 1
ATOM 906 C CA . SER A 1 113 ? 1.902 41.647 26.205 1.00 60.75 113 SER A CA 1
ATOM 907 C C . SER A 1 113 ? 1.659 40.509 27.202 1.00 60.75 113 SER A C 1
ATOM 909 O O . SER A 1 113 ? 0.574 40.422 27.777 1.00 60.75 113 SER A O 1
ATOM 911 N N . GLN A 1 114 ? 2.656 39.652 27.465 1.00 58.09 114 GLN A N 1
ATOM 912 C CA . GLN A 1 114 ? 2.550 38.720 28.591 1.00 58.09 114 GLN A CA 1
ATOM 913 C C . GLN A 1 114 ? 2.446 39.519 29.904 1.00 58.09 114 GLN A C 1
ATOM 915 O O . GLN A 1 114 ? 3.380 40.245 30.253 1.00 58.09 114 GLN A O 1
ATOM 920 N N . PRO A 1 115 ? 1.320 39.427 30.637 1.00 53.09 115 PRO A N 1
ATOM 921 C CA . PRO A 1 115 ? 1.189 40.093 31.920 1.00 53.09 115 PRO A CA 1
ATOM 922 C C . PRO A 1 115 ? 2.219 39.495 32.875 1.00 53.09 115 PRO A C 1
ATOM 924 O O . PRO A 1 115 ? 2.333 38.273 32.974 1.00 53.09 115 PRO A O 1
ATOM 927 N N . LEU A 1 116 ? 2.963 40.356 33.575 1.00 56.00 116 LEU A N 1
ATOM 928 C CA . LEU A 1 116 ? 3.846 39.934 34.655 1.00 56.00 116 LEU A CA 1
ATOM 929 C C . LEU A 1 116 ? 3.048 39.039 35.611 1.00 56.00 116 LEU A C 1
ATOM 931 O O . LEU A 1 116 ? 2.104 39.493 36.259 1.00 56.00 116 LEU A O 1
ATOM 935 N N . SER A 1 117 ? 3.409 37.758 35.651 1.00 53.25 117 SER A N 1
ATOM 936 C CA . SER A 1 117 ? 2.797 36.751 36.509 1.00 53.25 117 SER A CA 1
ATOM 937 C C . SER A 1 117 ? 2.868 37.206 37.967 1.00 53.25 117 SER A C 1
ATOM 939 O O . SER A 1 117 ? 3.935 37.242 38.572 1.00 53.25 117 SER A O 1
ATOM 941 N N . THR A 1 118 ? 1.717 37.547 38.540 1.00 50.72 118 THR A N 1
ATOM 942 C CA . THR A 1 118 ? 1.543 37.992 39.932 1.00 50.72 118 THR A CA 1
ATOM 943 C C . THR A 1 118 ? 1.584 36.859 40.960 1.00 50.72 118 THR A C 1
ATOM 945 O O . THR A 1 118 ? 1.409 37.103 42.150 1.00 50.72 118 THR A O 1
ATOM 948 N N . SER A 1 119 ? 1.862 35.619 40.558 1.00 56.53 119 SER A N 1
ATOM 949 C CA . SER A 1 119 ? 2.179 34.543 41.499 1.00 56.53 119 SER A CA 1
ATOM 950 C C . SER A 1 119 ? 3.696 34.397 41.591 1.00 56.53 119 SER A C 1
ATOM 952 O O . SER A 1 119 ? 4.307 33.779 40.721 1.00 56.53 119 SER A O 1
ATOM 954 N N . GLY A 1 120 ? 4.297 34.982 42.630 1.00 51.47 120 GLY A N 1
ATOM 955 C CA . GLY A 1 120 ? 5.733 34.949 42.934 1.00 51.47 120 GLY A CA 1
ATOM 956 C C . GLY A 1 120 ? 6.276 33.565 43.308 1.00 51.47 120 GLY A C 1
ATOM 957 O O . GLY A 1 120 ? 6.908 33.417 44.349 1.00 51.47 120 GLY A O 1
ATOM 958 N N . ILE A 1 121 ? 6.029 32.551 42.480 1.00 58.81 121 ILE A N 1
ATOM 959 C CA . ILE A 1 121 ? 6.641 31.231 42.604 1.00 58.81 121 ILE A CA 1
ATOM 960 C C . ILE A 1 121 ? 7.653 31.099 41.458 1.00 58.81 121 ILE A C 1
ATOM 962 O O . ILE A 1 121 ? 7.241 30.991 40.300 1.00 58.81 121 ILE A O 1
ATOM 966 N N . PRO A 1 122 ? 8.965 31.153 41.743 1.00 58.94 122 PRO A N 1
ATOM 967 C CA . PRO A 1 122 ? 9.992 31.052 40.716 1.00 58.94 122 PRO A CA 1
ATOM 968 C C . PRO A 1 122 ? 9.954 29.665 40.065 1.00 58.94 122 PRO A C 1
ATOM 970 O O . PRO A 1 122 ? 10.052 28.634 40.732 1.00 58.94 122 PRO A O 1
ATOM 973 N N . THR A 1 123 ? 9.827 29.642 38.741 1.00 58.41 123 THR A N 1
ATOM 974 C CA . THR A 1 123 ? 9.808 28.430 37.906 1.00 58.41 123 THR A CA 1
ATOM 975 C C . THR A 1 123 ? 11.146 27.686 37.871 1.00 58.41 123 THR A C 1
ATOM 977 O O . THR A 1 123 ? 11.189 26.546 37.409 1.00 58.41 123 THR A O 1
ATOM 980 N N . ASP A 1 124 ? 12.218 28.262 38.422 1.00 58.91 124 ASP A N 1
ATOM 981 C CA . ASP A 1 124 ? 13.523 27.600 38.539 1.00 58.91 124 ASP A CA 1
ATOM 982 C C . ASP A 1 124 ? 13.503 26.369 39.462 1.00 58.91 124 ASP A C 1
ATOM 984 O O . ASP A 1 124 ? 14.319 25.465 39.291 1.00 58.91 124 ASP A O 1
ATOM 988 N N . LEU A 1 125 ? 12.527 26.256 40.371 1.00 55.47 125 LEU A N 1
ATOM 989 C CA . LEU A 1 125 ? 12.375 25.084 41.246 1.00 55.47 125 LEU A CA 1
ATOM 990 C C . LEU A 1 125 ? 11.864 23.823 40.528 1.00 55.47 125 LEU A C 1
ATOM 992 O O . LEU A 1 125 ? 12.011 22.724 41.054 1.00 55.47 125 LEU A O 1
ATOM 996 N N . LEU A 1 126 ? 11.289 23.944 39.327 1.00 56.41 126 LEU A N 1
ATOM 997 C CA . LEU A 1 126 ? 10.822 22.785 38.551 1.00 56.41 126 LEU A CA 1
ATOM 998 C C . LEU A 1 126 ? 11.901 22.215 37.617 1.00 56.41 126 LEU A C 1
ATOM 1000 O O . LEU A 1 126 ? 11.727 21.116 37.095 1.00 56.41 126 LEU A O 1
ATOM 1004 N N . ARG A 1 127 ? 13.018 22.927 37.410 1.00 57.12 127 ARG A N 1
ATOM 1005 C CA . ARG A 1 127 ? 14.122 22.481 36.539 1.00 57.12 127 ARG A CA 1
ATOM 1006 C C . ARG A 1 127 ? 15.179 21.631 37.244 1.00 57.12 127 ARG A C 1
ATOM 1008 O O . ARG A 1 127 ? 15.995 21.027 36.558 1.00 57.12 127 ARG A O 1
ATOM 1015 N N . THR A 1 128 ? 15.156 21.558 38.572 1.00 55.78 128 THR A N 1
ATOM 1016 C CA . THR A 1 128 ? 16.150 20.833 39.384 1.00 55.78 128 THR A CA 1
ATOM 1017 C C . THR A 1 128 ? 15.597 19.589 40.078 1.00 55.78 128 THR A C 1
ATOM 1019 O O . THR A 1 128 ? 16.236 19.052 40.981 1.00 55.78 128 THR A O 1
ATOM 1022 N N . LEU A 1 129 ? 14.444 19.072 39.641 1.00 54.50 129 LEU A N 1
ATOM 1023 C CA . LEU A 1 129 ? 14.019 17.714 39.991 1.00 54.50 129 LEU A CA 1
ATOM 1024 C C . LEU A 1 129 ? 14.873 16.708 39.212 1.00 54.50 129 LEU A C 1
ATOM 1026 O O . LEU A 1 129 ? 14.455 16.139 38.205 1.00 54.50 129 LEU A O 1
ATOM 1030 N N . ASP A 1 130 ? 16.103 16.543 39.687 1.00 51.78 130 ASP A N 1
ATOM 1031 C CA . ASP A 1 130 ? 17.040 15.514 39.269 1.00 51.78 130 ASP A CA 1
ATOM 1032 C C . ASP A 1 130 ? 16.465 14.168 39.732 1.00 51.78 130 ASP A C 1
ATOM 1034 O O . ASP A 1 130 ? 16.494 13.807 40.913 1.00 51.78 130 ASP A O 1
ATOM 1038 N N . LEU A 1 131 ? 15.808 13.469 38.808 1.00 63.06 131 LEU A N 1
ATOM 1039 C CA . LEU A 1 131 ? 15.251 12.145 39.045 1.00 63.06 131 LEU A CA 1
ATOM 1040 C C . LEU A 1 131 ? 16.422 11.185 39.263 1.00 63.06 131 LEU A C 1
ATOM 1042 O O . LEU A 1 131 ? 17.031 10.711 38.305 1.00 63.06 131 LEU A O 1
ATOM 1046 N N . GLN A 1 132 ? 16.739 10.909 40.530 1.00 65.44 132 GLN A N 1
ATOM 1047 C CA . GLN A 1 132 ? 17.718 9.893 40.904 1.00 65.44 132 GLN A CA 1
ATOM 1048 C C . GLN A 1 132 ? 17.352 8.570 40.206 1.00 65.44 132 GLN A C 1
ATOM 1050 O O . GLN A 1 132 ? 16.248 8.058 40.4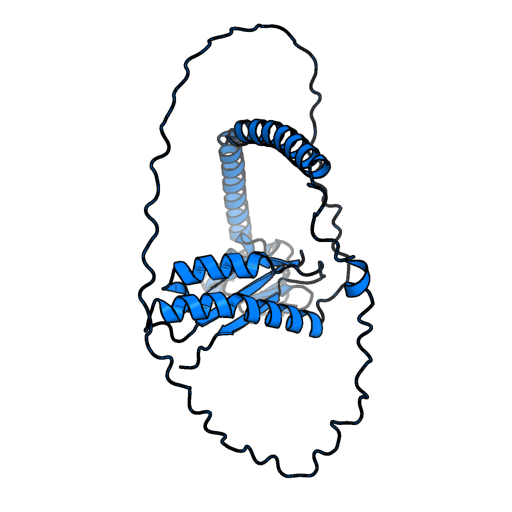25 1.00 65.44 132 GLN A O 1
ATOM 1055 N N . PRO A 1 133 ? 18.232 8.009 39.356 1.00 59.72 133 PRO A N 1
ATOM 1056 C CA . PRO A 1 133 ? 17.955 6.749 38.690 1.00 59.72 133 PRO A CA 1
ATOM 1057 C C . PRO A 1 133 ? 17.825 5.655 39.751 1.00 59.72 133 PRO A C 1
ATOM 1059 O O . PRO A 1 133 ? 18.756 5.386 40.512 1.00 59.72 133 PRO A O 1
ATOM 1062 N N . LEU A 1 134 ? 16.640 5.046 39.822 1.00 60.53 134 LEU A N 1
ATOM 1063 C CA . LEU A 1 134 ? 16.376 3.907 40.694 1.00 60.53 134 LEU A CA 1
ATOM 1064 C C . LEU A 1 134 ? 17.379 2.782 40.372 1.00 60.53 134 LEU A C 1
ATOM 1066 O O . LEU A 1 134 ? 17.561 2.453 39.198 1.00 60.53 134 LEU A O 1
ATOM 1070 N N . PRO A 1 135 ? 18.037 2.184 41.381 1.00 59.66 135 PRO A N 1
ATOM 1071 C CA . PRO A 1 135 ? 19.036 1.150 41.155 1.00 59.66 135 PRO A CA 1
ATOM 1072 C C . PRO A 1 135 ? 18.411 -0.076 40.477 1.00 59.66 135 PRO A C 1
ATOM 1074 O O . PRO A 1 135 ? 17.448 -0.664 40.964 1.00 59.66 135 PRO A O 1
ATOM 1077 N N . GLU A 1 136 ? 19.029 -0.499 39.376 1.00 56.94 136 GLU A N 1
ATOM 1078 C CA . GLU A 1 136 ? 18.606 -1.558 38.440 1.00 56.94 136 GLU A CA 1
ATOM 1079 C C . GLU A 1 136 ? 18.499 -2.974 39.059 1.00 56.94 136 GLU A C 1
ATOM 1081 O O . GLU A 1 136 ? 18.183 -3.948 38.384 1.00 56.94 136 GLU A O 1
ATOM 1086 N N . ARG A 1 137 ? 18.749 -3.127 40.365 1.00 54.72 137 ARG A N 1
ATOM 1087 C CA . ARG A 1 137 ? 18.898 -4.434 41.030 1.00 54.72 137 ARG A CA 1
ATOM 1088 C C . ARG A 1 137 ? 17.655 -4.943 41.763 1.00 54.72 137 ARG A C 1
ATOM 1090 O O . ARG A 1 137 ? 17.720 -6.012 42.358 1.00 54.72 137 ARG A O 1
ATOM 1097 N N . ALA A 1 138 ? 16.525 -4.240 41.703 1.00 50.03 138 ALA A N 1
ATOM 1098 C CA . ALA A 1 138 ? 15.306 -4.658 42.406 1.00 50.03 138 ALA A CA 1
ATOM 1099 C C . ALA A 1 138 ? 14.429 -5.684 41.648 1.00 50.03 138 ALA A C 1
ATOM 1101 O O . ALA A 1 138 ? 13.432 -6.131 42.203 1.00 50.03 138 ALA A O 1
ATOM 1102 N N . TYR A 1 139 ? 14.780 -6.091 40.418 1.00 50.91 139 TYR A N 1
ATOM 1103 C CA . TYR A 1 139 ? 13.899 -6.926 39.575 1.00 50.91 139 TYR A CA 1
ATOM 1104 C C . TYR A 1 139 ? 14.454 -8.305 39.177 1.00 50.91 139 TYR A C 1
ATOM 1106 O O . TYR A 1 139 ? 13.885 -8.958 38.308 1.00 50.91 139 TYR A O 1
ATOM 1114 N N . LEU A 1 140 ? 15.535 -8.784 39.801 1.00 49.00 140 LEU A N 1
ATOM 1115 C CA . LEU A 1 140 ? 16.177 -10.056 39.421 1.00 49.00 140 LEU A CA 1
ATOM 1116 C C . LEU A 1 140 ? 15.992 -11.212 40.414 1.00 49.00 140 LEU A C 1
ATOM 1118 O O . LEU A 1 140 ? 16.759 -12.171 40.369 1.00 49.00 140 LEU A O 1
ATOM 1122 N N . ASP A 1 141 ? 14.953 -11.183 41.251 1.00 52.59 141 ASP A N 1
ATOM 1123 C CA . ASP A 1 141 ? 14.533 -12.381 41.989 1.00 52.59 141 ASP A CA 1
ATOM 1124 C C . ASP A 1 141 ? 13.163 -12.884 41.514 1.00 52.59 141 ASP A C 1
ATOM 1126 O O . ASP A 1 141 ? 12.135 -12.745 42.171 1.00 52.59 141 ASP A O 1
ATOM 1130 N N . THR A 1 142 ? 13.144 -13.459 40.309 1.00 55.03 142 THR A N 1
ATOM 1131 C CA . THR A 1 142 ? 12.001 -14.202 39.754 1.00 55.03 142 THR A CA 1
ATOM 1132 C C . THR A 1 142 ? 12.226 -15.713 39.863 1.00 55.03 142 THR A C 1
ATOM 1134 O O . THR A 1 142 ? 12.078 -16.445 38.883 1.00 55.03 142 THR A O 1
ATOM 1137 N N . ARG A 1 143 ? 12.620 -16.205 41.046 1.00 48.16 143 ARG A N 1
ATOM 1138 C CA . ARG A 1 143 ? 12.663 -17.649 41.363 1.00 48.16 143 ARG A CA 1
ATOM 1139 C C . ARG A 1 143 ? 11.488 -18.130 42.220 1.00 48.16 143 ARG A C 1
ATOM 1141 O O . ARG A 1 143 ? 11.564 -19.187 42.838 1.00 48.16 143 ARG A O 1
ATOM 1148 N N . GLY A 1 144 ? 10.379 -17.398 42.216 1.00 59.62 144 GLY A N 1
ATOM 1149 C CA . GLY A 1 144 ? 9.087 -17.893 42.688 1.00 59.62 144 GLY A CA 1
ATOM 1150 C C . GLY A 1 144 ? 8.161 -18.205 41.508 1.00 59.62 144 GLY A C 1
ATOM 1151 O O . GLY A 1 144 ? 8.209 -17.481 40.510 1.00 59.62 144 GLY A O 1
ATOM 1152 N N . PRO A 1 145 ? 7.309 -19.246 41.578 1.00 53.66 145 PRO A N 1
ATOM 1153 C CA . PRO A 1 145 ? 6.212 -19.380 40.629 1.00 53.66 145 PRO A CA 1
ATOM 1154 C C . PRO A 1 145 ? 5.373 -18.103 40.705 1.00 53.66 145 PRO A C 1
ATOM 1156 O O . PRO A 1 145 ? 4.929 -17.719 41.787 1.00 53.66 145 PRO A O 1
ATOM 1159 N N . ILE A 1 146 ? 5.191 -17.434 39.565 1.00 55.19 146 ILE A N 1
ATOM 1160 C CA . ILE A 1 146 ? 4.307 -16.275 39.438 1.00 55.19 146 ILE A CA 1
ATOM 1161 C C . ILE A 1 146 ? 2.897 -16.768 39.773 1.00 55.19 146 ILE A C 1
ATOM 1163 O O . ILE A 1 146 ? 2.195 -17.316 38.923 1.00 55.19 146 ILE A O 1
ATOM 1167 N N . GLN A 1 147 ? 2.501 -16.634 41.037 1.00 48.62 147 GLN A N 1
ATOM 1168 C CA . GLN A 1 147 ? 1.110 -16.741 41.425 1.00 48.62 147 GLN A CA 1
ATOM 1169 C C . GLN A 1 147 ? 0.466 -15.434 40.994 1.00 48.62 147 GLN A C 1
ATOM 1171 O O . GLN A 1 147 ? 0.666 -14.388 41.607 1.00 48.62 147 GLN A O 1
ATOM 1176 N N . TRP A 1 148 ? -0.267 -15.496 39.888 1.00 52.78 148 TRP A N 1
ATOM 1177 C CA . TRP A 1 148 ? -1.229 -14.470 39.538 1.00 52.78 148 TRP A CA 1
ATOM 1178 C C . TRP A 1 148 ? -2.265 -14.467 40.656 1.00 52.78 148 TRP A C 1
ATOM 1180 O O . TRP A 1 148 ? -3.164 -15.304 40.681 1.00 52.78 148 TRP A O 1
ATOM 1190 N N . ALA A 1 149 ? -2.091 -13.586 41.639 1.00 46.50 149 ALA A N 1
ATOM 1191 C CA . ALA A 1 149 ? -3.170 -13.274 42.547 1.00 46.50 149 ALA A CA 1
ATOM 1192 C C . ALA A 1 149 ? -4.278 -12.688 41.671 1.00 46.50 149 ALA A C 1
ATOM 1194 O O . ALA A 1 149 ? -4.119 -11.612 41.092 1.00 46.50 149 ALA A O 1
ATOM 1195 N N . GLU A 1 150 ? -5.372 -13.432 41.518 1.00 49.38 150 GLU A N 1
ATOM 1196 C CA . GLU A 1 150 ? -6.639 -12.899 41.035 1.00 49.38 150 GLU A CA 1
ATOM 1197 C C . GLU A 1 150 ? -7.132 -11.881 42.066 1.00 49.38 150 GLU A C 1
ATOM 1199 O O . GLU A 1 150 ? -8.036 -12.136 42.864 1.00 49.38 150 GLU A O 1
ATOM 1204 N N . GLU A 1 151 ? -6.502 -10.712 42.091 1.00 45.47 151 GLU A N 1
ATOM 1205 C CA . GLU A 1 151 ? -7.042 -9.565 42.783 1.00 45.47 151 GLU A CA 1
ATOM 1206 C C . GLU A 1 151 ? -8.239 -9.111 41.956 1.00 45.47 151 GLU A C 1
ATOM 1208 O O . GLU A 1 151 ? -8.136 -8.378 40.971 1.00 45.47 151 GLU A O 1
ATOM 1213 N N . LYS A 1 152 ? -9.406 -9.640 42.330 1.00 42.62 152 LYS A N 1
ATOM 1214 C CA . LYS A 1 152 ? -10.702 -9.109 41.931 1.00 42.62 152 LYS A CA 1
ATOM 1215 C C . LYS A 1 152 ? -10.775 -7.687 42.470 1.00 42.62 152 LYS A C 1
ATOM 1217 O O . LYS A 1 152 ? -11.269 -7.453 43.570 1.00 42.62 152 LYS A O 1
ATOM 1222 N N . VAL A 1 153 ? -10.260 -6.740 41.693 1.00 47.78 153 VAL A N 1
ATOM 1223 C CA . VAL A 1 153 ? -10.475 -5.318 41.924 1.00 47.78 153 VAL A CA 1
ATOM 1224 C C . VAL A 1 153 ? -11.971 -5.094 41.756 1.00 47.78 153 VAL A C 1
ATOM 1226 O O . VAL A 1 153 ? -12.492 -5.025 40.643 1.00 47.78 153 VAL A O 1
ATOM 1229 N N . ALA A 1 154 ? -12.683 -5.046 42.881 1.00 44.84 154 ALA A N 1
ATOM 1230 C CA . ALA A 1 154 ? -14.059 -4.600 42.914 1.00 44.84 154 ALA A CA 1
ATOM 1231 C C . ALA A 1 154 ? -14.068 -3.157 42.404 1.00 44.84 154 ALA A C 1
ATOM 1233 O O . ALA A 1 154 ? -13.618 -2.235 43.088 1.00 44.84 154 ALA A O 1
ATOM 1234 N N . LEU A 1 155 ? -14.534 -2.980 41.167 1.00 45.28 155 LEU A N 1
ATOM 1235 C CA . LEU A 1 155 ? -14.843 -1.676 40.604 1.00 45.28 155 LEU A CA 1
ATOM 1236 C C . LEU A 1 155 ? -15.770 -0.967 41.589 1.00 45.28 155 LEU A C 1
ATOM 1238 O O . LEU A 1 155 ? -16.916 -1.363 41.794 1.00 45.28 155 LEU A O 1
ATOM 1242 N N . ARG A 1 156 ? -15.228 0.058 42.245 1.00 46.09 156 ARG A N 1
ATOM 1243 C CA . ARG A 1 156 ? -15.968 0.948 43.129 1.00 46.09 156 ARG A CA 1
ATOM 1244 C C . ARG A 1 156 ? -17.117 1.532 42.315 1.00 46.09 156 ARG A C 1
ATOM 1246 O O . ARG A 1 156 ? -16.866 2.280 41.373 1.00 46.09 156 ARG A O 1
ATOM 1253 N N . GLU A 1 157 ? -18.351 1.179 42.673 1.00 48.56 157 GLU A N 1
ATOM 1254 C CA . GLU A 1 157 ? -19.558 1.778 42.106 1.00 48.56 157 GLU A CA 1
ATOM 1255 C C . GLU A 1 157 ? -19.422 3.301 42.153 1.00 48.56 157 GLU A C 1
ATOM 1257 O O . GLU A 1 157 ? -19.413 3.931 43.219 1.00 48.56 157 GLU A O 1
ATOM 1262 N N . VAL A 1 158 ? -19.278 3.897 40.972 1.00 49.00 158 VAL A N 1
ATOM 1263 C CA . VAL A 1 158 ? -19.353 5.338 40.799 1.00 49.00 158 VAL A CA 1
ATOM 1264 C C . VAL A 1 158 ? -20.811 5.699 41.043 1.00 49.00 158 VAL A C 1
ATOM 1266 O O . VAL A 1 158 ? -21.663 5.513 40.178 1.00 49.00 158 VAL A O 1
ATOM 1269 N N . LYS A 1 159 ? -21.111 6.173 42.258 1.00 45.94 159 LYS A N 1
ATOM 1270 C CA . LYS A 1 159 ? -22.410 6.762 42.585 1.00 45.94 159 LYS A CA 1
ATOM 1271 C C . LYS A 1 159 ? -22.740 7.810 41.526 1.00 45.94 159 LYS A C 1
ATOM 1273 O O . LYS A 1 159 ? -22.052 8.824 41.422 1.00 45.94 159 LYS A O 1
ATOM 1278 N N . ALA A 1 160 ? -23.804 7.550 40.768 1.00 56.28 160 ALA A N 1
ATOM 1279 C CA . ALA A 1 160 ? -24.450 8.516 39.898 1.00 56.28 160 ALA A CA 1
ATOM 1280 C C . ALA A 1 160 ? -24.829 9.740 40.741 1.00 56.28 160 ALA A C 1
ATOM 1282 O O . ALA A 1 160 ? -25.770 9.709 41.533 1.00 56.28 160 ALA A O 1
ATOM 1283 N N . GLY A 1 161 ? -24.026 10.793 40.631 1.00 51.59 161 GLY A N 1
ATOM 1284 C CA . GLY A 1 161 ? -24.128 11.974 41.464 1.00 51.59 161 GLY A CA 1
ATOM 1285 C C . GLY A 1 161 ? -24.019 13.235 40.629 1.00 51.59 161 GLY A C 1
ATOM 1286 O O . GLY A 1 161 ? -22.939 13.597 40.175 1.00 51.59 161 GLY A O 1
ATOM 1287 N N . THR A 1 162 ? -25.141 13.950 40.571 1.00 44.75 162 THR A N 1
ATOM 1288 C CA . THR A 1 162 ? -25.284 15.382 40.262 1.00 44.75 162 THR A CA 1
ATOM 1289 C C . THR A 1 162 ? -25.149 15.811 38.798 1.00 44.75 162 THR A C 1
ATOM 1291 O O . THR A 1 162 ? -24.092 16.162 38.284 1.00 44.75 162 THR A O 1
ATOM 1294 N N . THR A 1 163 ? -26.320 15.885 38.166 1.00 52.81 163 THR A N 1
ATOM 1295 C CA . THR A 1 163 ? -26.698 16.780 37.069 1.00 52.81 163 THR A CA 1
ATOM 1296 C C . THR A 1 163 ? -26.113 18.184 37.271 1.00 52.81 163 THR A C 1
ATOM 1298 O O . THR A 1 163 ? -26.596 18.966 38.088 1.00 52.81 163 THR A O 1
ATOM 1301 N N . ALA A 1 164 ? -25.068 18.514 36.511 1.00 49.53 164 ALA A N 1
ATOM 1302 C CA . ALA A 1 164 ? -24.516 19.860 36.452 1.00 49.53 164 ALA A CA 1
ATOM 1303 C C . ALA A 1 164 ? -25.397 20.753 35.562 1.00 49.53 164 ALA A C 1
ATOM 1305 O O . ALA A 1 164 ? -25.585 20.512 34.367 1.00 49.53 164 ALA A O 1
ATOM 1306 N N . THR A 1 165 ? -25.946 21.796 36.174 1.00 51.38 165 THR A N 1
ATOM 1307 C CA . THR A 1 165 ? -26.787 22.823 35.562 1.00 51.38 165 THR A CA 1
ATOM 1308 C C . THR A 1 165 ? -26.012 23.590 34.487 1.00 51.38 165 THR A C 1
ATOM 1310 O O . THR A 1 165 ? -25.001 24.236 34.754 1.00 51.38 165 THR A O 1
ATOM 1313 N N . ARG A 1 166 ? -26.509 23.527 33.250 1.00 53.41 166 ARG A N 1
ATOM 1314 C CA . ARG A 1 166 ? -25.975 24.211 32.063 1.00 53.41 166 ARG A CA 1
ATOM 1315 C C . ARG A 1 166 ? -26.031 25.742 32.235 1.00 53.41 166 ARG A C 1
ATOM 1317 O O . ARG A 1 166 ? -27.134 26.278 32.361 1.00 53.41 166 ARG A O 1
ATOM 1324 N N . PRO A 1 167 ? -24.904 26.479 32.180 1.00 47.84 167 PRO A N 1
ATOM 1325 C CA . PRO A 1 167 ? -24.937 27.935 32.233 1.00 47.84 167 PRO A CA 1
ATOM 1326 C C . PRO A 1 167 ? -25.556 28.517 30.953 1.00 47.84 167 PRO A C 1
ATOM 1328 O O . PRO A 1 167 ? -25.228 28.147 29.822 1.00 47.84 167 PRO A O 1
ATOM 1331 N N . LYS A 1 168 ? -26.500 29.436 31.164 1.00 51.94 168 LYS A N 1
ATOM 1332 C CA . LYS A 1 168 ? -27.296 30.141 30.156 1.00 51.94 168 LYS A CA 1
ATOM 1333 C C . LYS A 1 168 ? -26.383 31.101 29.375 1.00 51.94 168 LYS A C 1
ATOM 1335 O O . LYS A 1 168 ? -25.911 32.093 29.924 1.00 51.94 168 LYS A O 1
ATOM 1340 N N . ARG A 1 169 ? -26.111 30.800 28.099 1.00 52.47 169 ARG A N 1
ATOM 1341 C CA . ARG A 1 169 ? -25.363 31.687 27.189 1.00 52.47 169 ARG A CA 1
ATOM 1342 C C . ARG A 1 169 ? -26.134 32.998 26.992 1.00 52.47 169 ARG A C 1
ATOM 1344 O O . ARG A 1 169 ? -27.289 32.979 26.574 1.00 52.47 169 ARG A O 1
ATOM 1351 N N . ARG A 1 170 ? -25.477 34.123 27.288 1.00 50.00 170 ARG A N 1
ATOM 1352 C CA . ARG A 1 170 ? -25.917 35.477 26.924 1.00 50.00 170 ARG A CA 1
ATOM 1353 C C . ARG A 1 170 ? -25.880 35.638 25.393 1.00 50.00 170 ARG A C 1
ATOM 1355 O O . ARG A 1 170 ? -24.886 35.230 24.792 1.00 50.00 170 ARG A O 1
ATOM 1362 N N . PRO A 1 171 ? -26.904 36.238 24.764 1.00 50.12 171 PRO A N 1
ATOM 1363 C CA . PRO A 1 171 ? -26.833 36.645 23.367 1.00 50.12 171 PRO A CA 1
ATOM 1364 C C . PRO A 1 171 ? -25.905 37.860 23.236 1.00 50.12 171 PRO A C 1
ATOM 1366 O O . PRO A 1 171 ? -26.098 38.874 23.906 1.00 50.12 171 PRO A O 1
ATOM 1369 N N . VAL A 1 172 ? -24.875 37.737 22.398 1.00 50.06 172 VAL A N 1
ATOM 1370 C CA . VAL A 1 172 ? -24.024 38.860 21.993 1.00 50.06 172 VAL A CA 1
ATOM 1371 C C . VAL A 1 172 ? -24.773 39.627 20.910 1.00 50.06 172 VAL A C 1
ATOM 1373 O O . VAL A 1 172 ? -25.156 39.059 19.888 1.00 50.06 172 VAL A O 1
ATOM 1376 N N . ALA A 1 173 ? -25.026 40.902 21.190 1.00 38.69 173 ALA A N 1
ATOM 1377 C CA . ALA A 1 173 ? -25.668 41.840 20.293 1.00 38.69 173 ALA A CA 1
ATOM 1378 C C . ALA A 1 173 ? -24.820 42.032 19.029 1.00 38.69 173 ALA A C 1
ATOM 1380 O O . ALA A 1 173 ? -23.649 42.399 19.102 1.00 38.69 173 ALA A O 1
ATOM 1381 N N . ALA A 1 174 ? -25.439 41.797 17.875 1.00 49.91 174 ALA A N 1
ATOM 1382 C CA . ALA A 1 174 ? -24.934 42.238 16.589 1.00 49.91 174 ALA A CA 1
ATOM 1383 C C . ALA A 1 174 ? -25.061 43.767 16.522 1.00 49.91 174 ALA A C 1
ATOM 1385 O O . ALA A 1 174 ? -26.157 44.298 16.352 1.00 49.91 174 ALA A O 1
ATOM 1386 N N . GLN A 1 175 ? -23.944 44.472 16.690 1.00 44.53 175 GLN A N 1
ATOM 1387 C CA . GLN A 1 175 ? -23.821 45.867 16.282 1.00 44.53 175 GLN A CA 1
ATOM 1388 C C . GLN A 1 175 ? -23.186 45.890 14.898 1.00 44.53 175 GLN A C 1
ATOM 1390 O O . GLN A 1 175 ? -22.012 45.569 14.726 1.00 44.53 175 GLN A O 1
ATOM 1395 N N . GLY A 1 176 ? -24.011 46.220 13.907 1.00 46.22 176 GLY A N 1
ATOM 1396 C CA . GLY A 1 176 ? -23.545 46.619 12.591 1.00 46.22 176 GLY A CA 1
ATOM 1397 C C . GLY A 1 176 ? -22.963 48.029 12.638 1.00 46.22 176 GLY A C 1
ATOM 1398 O O . GLY A 1 176 ? -23.455 48.890 13.366 1.00 46.22 176 GLY A O 1
ATOM 1399 N N . ALA A 1 177 ? -21.951 48.257 11.812 1.00 38.69 177 ALA A N 1
ATOM 1400 C CA . ALA A 1 177 ? -21.554 49.580 11.365 1.00 38.69 177 ALA A CA 1
ATOM 1401 C C . ALA A 1 177 ? -21.378 49.534 9.835 1.00 38.69 177 ALA A C 1
ATOM 1403 O O . ALA A 1 177 ? -20.777 48.580 9.333 1.00 38.69 177 ALA A O 1
ATOM 1404 N N . PRO A 1 178 ? -21.929 50.512 9.095 1.00 58.56 178 PRO A N 1
ATOM 1405 C CA . PRO A 1 178 ? -21.755 50.654 7.658 1.00 58.56 178 PRO A CA 1
ATOM 1406 C C . PRO A 1 178 ? -20.594 51.611 7.344 1.00 58.56 178 PRO A C 1
ATOM 1408 O O . PRO A 1 178 ? -20.331 52.547 8.095 1.00 58.56 178 PRO A O 1
ATOM 1411 N N . GLY A 1 179 ? -19.944 51.407 6.203 1.00 37.56 179 GLY A N 1
ATOM 1412 C CA . GLY A 1 179 ? -18.919 52.301 5.660 1.00 37.56 179 GLY A CA 1
ATOM 1413 C C . GLY A 1 179 ? -17.806 51.475 5.020 1.00 37.56 179 GLY A C 1
ATOM 1414 O O . GLY A 1 179 ? -17.438 50.431 5.533 1.00 37.56 179 GLY A O 1
ATOM 1415 N N . GLU A 1 180 ? -17.228 51.822 3.884 1.00 33.09 180 GLU A N 1
ATOM 1416 C CA . GLU A 1 180 ? -17.344 53.010 3.055 1.00 33.09 180 GLU A CA 1
ATOM 1417 C C . GLU A 1 180 ? -16.671 52.619 1.734 1.00 33.09 180 GLU A C 1
ATOM 1419 O O . GLU A 1 180 ? -15.599 52.010 1.733 1.00 33.09 180 GLU A O 1
ATOM 1424 N N . ALA A 1 181 ? -17.325 52.885 0.606 1.00 47.44 181 ALA A N 1
ATOM 1425 C CA . ALA A 1 181 ? -16.750 52.628 -0.704 1.00 47.44 181 ALA A CA 1
ATOM 1426 C C . ALA A 1 181 ? -15.587 53.601 -0.930 1.00 47.44 181 ALA A C 1
ATOM 1428 O O . ALA A 1 181 ? -15.802 54.810 -1.007 1.00 47.44 181 ALA A O 1
ATOM 1429 N N . ARG A 1 182 ? -14.363 53.082 -1.065 1.00 37.81 182 ARG A N 1
ATOM 1430 C CA . ARG A 1 182 ? -13.217 53.874 -1.515 1.00 37.81 182 ARG A CA 1
ATOM 1431 C C . ARG A 1 182 ? -12.633 53.255 -2.776 1.00 37.81 182 ARG A C 1
ATOM 1433 O O . ARG A 1 182 ? -12.010 52.200 -2.746 1.00 37.81 182 ARG A O 1
ATOM 1440 N N . ALA A 1 183 ? -12.900 53.937 -3.883 1.00 47.12 183 ALA A N 1
ATOM 1441 C CA . ALA A 1 183 ? -12.222 53.759 -5.150 1.00 47.12 183 ALA A CA 1
ATOM 1442 C C . ALA A 1 183 ? -10.774 54.255 -5.028 1.00 47.12 183 ALA A C 1
ATOM 1444 O O . ALA A 1 183 ? -10.544 55.393 -4.624 1.00 47.12 183 ALA A O 1
ATOM 1445 N N . VAL A 1 184 ? -9.829 53.395 -5.392 1.00 40.53 184 VAL A N 1
ATOM 1446 C CA . VAL A 1 184 ? -8.431 53.684 -5.740 1.00 40.53 184 VAL A CA 1
ATOM 1447 C C . VAL A 1 184 ? -8.102 52.558 -6.723 1.00 40.53 184 VAL A C 1
ATOM 1449 O O . VAL A 1 184 ? -8.323 51.399 -6.396 1.00 40.53 184 VAL A O 1
ATOM 1452 N N . GLY A 1 185 ? -7.775 52.772 -7.986 1.00 32.25 185 GLY A N 1
ATOM 1453 C CA . GLY A 1 185 ? -6.875 53.752 -8.572 1.00 32.25 185 GLY A CA 1
ATOM 1454 C C . GLY A 1 185 ? -5.999 52.907 -9.493 1.00 32.25 185 GLY A C 1
ATOM 1455 O O . GLY A 1 185 ? -5.401 51.938 -9.034 1.00 32.25 185 GLY A O 1
ATOM 1456 N N . ALA A 1 186 ? -6.080 53.176 -10.792 1.00 45.16 186 ALA A N 1
ATOM 1457 C CA . ALA A 1 186 ? -5.272 52.523 -11.806 1.00 45.16 186 ALA A CA 1
ATOM 1458 C C . ALA A 1 186 ? -3.793 52.915 -11.656 1.00 45.16 186 ALA A C 1
ATOM 1460 O O . ALA A 1 186 ? -3.487 53.886 -10.968 1.00 45.16 186 ALA A O 1
ATOM 1461 N N . ASP A 1 187 ? -2.957 52.166 -12.375 1.00 36.38 187 ASP A N 1
ATOM 1462 C CA . ASP A 1 187 ? -1.527 52.372 -12.621 1.00 36.38 187 ASP A CA 1
ATOM 1463 C C . ASP A 1 187 ? -0.594 51.696 -11.604 1.00 36.38 187 ASP A C 1
ATOM 1465 O O . ASP A 1 187 ? -0.371 52.176 -10.501 1.00 36.38 187 ASP A O 1
ATOM 1469 N N . ASP A 1 188 ? -0.065 50.527 -11.982 1.00 32.97 188 ASP A N 1
ATOM 1470 C CA . ASP A 1 188 ? 1.351 50.450 -12.356 1.00 32.97 188 ASP A CA 1
ATOM 1471 C C . ASP A 1 188 ? 1.698 49.103 -13.017 1.00 32.97 188 ASP A C 1
ATOM 1473 O O . ASP A 1 188 ? 1.444 48.013 -12.504 1.00 32.97 188 ASP A O 1
ATOM 1477 N N . LEU A 1 189 ? 2.267 49.227 -14.216 1.00 45.97 189 LEU A N 1
ATOM 1478 C CA . LEU A 1 189 ? 2.931 48.199 -15.008 1.00 45.97 189 LEU A CA 1
ATOM 1479 C C . LEU A 1 189 ? 4.399 48.131 -14.570 1.00 45.97 189 LEU A C 1
ATOM 1481 O O . LEU A 1 189 ? 5.102 49.118 -14.764 1.00 45.97 189 LEU A O 1
ATOM 1485 N N . ALA A 1 190 ? 4.885 46.983 -14.090 1.00 41.47 190 ALA A N 1
ATOM 1486 C CA . ALA A 1 190 ? 6.293 46.591 -14.237 1.00 41.47 190 ALA A CA 1
ATOM 1487 C C . ALA A 1 190 ? 6.517 45.110 -13.883 1.00 41.47 190 ALA A C 1
ATOM 1489 O O . ALA A 1 190 ? 6.254 44.688 -12.764 1.00 41.47 190 ALA A O 1
ATOM 1490 N N . ASP A 1 191 ? 7.012 44.377 -14.884 1.00 42.78 191 ASP A N 1
ATOM 1491 C CA . ASP A 1 191 ? 7.919 43.222 -14.827 1.00 42.78 191 ASP A CA 1
ATOM 1492 C C . ASP A 1 191 ? 7.775 42.195 -13.691 1.00 42.78 191 ASP A C 1
ATOM 1494 O O . ASP A 1 191 ? 8.393 42.322 -12.639 1.00 42.78 191 ASP A O 1
ATOM 1498 N N . ASP A 1 192 ? 7.126 41.067 -14.001 1.00 36.47 192 ASP A N 1
ATOM 1499 C CA . ASP A 1 192 ? 7.377 39.796 -13.316 1.00 36.47 192 ASP A CA 1
ATOM 1500 C C . ASP A 1 192 ? 7.928 38.768 -14.309 1.00 36.47 192 ASP A C 1
ATOM 1502 O O . ASP A 1 192 ? 7.217 38.122 -15.088 1.00 36.47 192 ASP A O 1
ATOM 1506 N N . ALA A 1 193 ? 9.253 38.639 -14.267 1.00 42.16 193 ALA A N 1
ATOM 1507 C CA . ALA A 1 193 ? 9.988 37.527 -14.832 1.00 42.16 193 ALA A CA 1
ATOM 1508 C C . ALA A 1 193 ? 9.485 36.213 -14.217 1.00 42.16 193 ALA A C 1
ATOM 1510 O O . ALA A 1 193 ? 9.271 36.098 -13.012 1.00 42.16 193 ALA A O 1
ATOM 1511 N N . ALA A 1 194 ? 9.310 35.212 -15.077 1.00 41.81 194 ALA A N 1
ATOM 1512 C CA . ALA A 1 194 ? 8.843 33.880 -14.739 1.00 41.81 194 ALA A CA 1
ATOM 1513 C C . ALA A 1 194 ? 9.587 33.284 -13.528 1.00 41.81 194 ALA A C 1
ATOM 1515 O O . ALA A 1 194 ? 10.693 32.757 -13.658 1.00 41.81 194 ALA A O 1
ATOM 1516 N N . ALA A 1 195 ? 8.941 33.302 -12.360 1.00 45.16 195 ALA A N 1
ATOM 1517 C CA . ALA A 1 195 ? 9.313 32.462 -11.235 1.00 45.16 195 ALA A CA 1
ATOM 1518 C C . ALA A 1 195 ? 8.994 31.007 -11.602 1.00 45.16 195 ALA A C 1
ATOM 1520 O O . ALA A 1 195 ? 7.894 30.494 -11.386 1.00 45.16 195 ALA A O 1
ATOM 1521 N N . VAL A 1 196 ? 9.976 30.353 -12.218 1.00 45.97 196 VAL A N 1
ATOM 1522 C CA . VAL A 1 196 ? 10.058 28.900 -12.311 1.00 45.97 196 VAL A CA 1
ATOM 1523 C C . VAL A 1 196 ? 10.006 28.376 -10.877 1.00 45.97 196 VAL A C 1
ATOM 1525 O O . VAL A 1 196 ? 10.944 28.567 -10.109 1.00 45.97 196 VAL A O 1
ATOM 1528 N N . GLN A 1 197 ? 8.892 27.749 -10.491 1.00 42.81 197 GLN A N 1
ATOM 1529 C CA . GLN A 1 197 ? 8.874 26.891 -9.312 1.00 42.81 197 GLN A CA 1
ATOM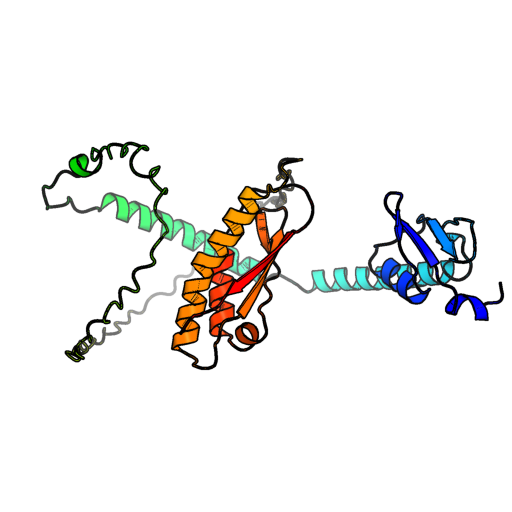 1530 C C . GLN A 1 197 ? 9.792 25.710 -9.614 1.00 42.81 197 GLN A C 1
ATOM 1532 O O . GLN A 1 197 ? 9.403 24.748 -10.277 1.00 42.81 197 GLN A O 1
ATOM 1537 N N . GLU A 1 198 ? 11.037 25.836 -9.174 1.00 36.56 198 GLU A N 1
ATOM 1538 C CA . GLU A 1 198 ? 11.998 24.754 -9.106 1.00 36.56 198 GLU A CA 1
ATOM 1539 C C . GLU A 1 198 ? 11.416 23.710 -8.147 1.00 36.56 198 GLU A C 1
ATOM 1541 O O . GLU A 1 198 ? 11.381 23.880 -6.929 1.00 36.56 198 GLU A O 1
ATOM 1546 N N . ILE A 1 199 ? 10.816 22.667 -8.723 1.00 44.03 199 ILE A N 1
ATOM 1547 C CA . ILE A 1 199 ? 10.407 21.488 -7.971 1.00 44.03 199 ILE A CA 1
ATOM 1548 C C . ILE A 1 199 ? 11.711 20.838 -7.537 1.00 44.03 199 ILE A C 1
ATOM 1550 O O . ILE A 1 199 ? 12.398 20.202 -8.336 1.00 44.03 199 ILE A O 1
ATOM 1554 N N . ASP A 1 200 ? 12.059 21.069 -6.281 1.00 37.28 200 ASP A N 1
ATOM 1555 C CA . ASP A 1 200 ? 13.266 20.553 -5.674 1.00 37.28 200 ASP A CA 1
ATOM 1556 C C . ASP A 1 200 ? 13.160 19.025 -5.505 1.00 37.28 200 ASP A C 1
ATOM 1558 O O . ASP A 1 200 ? 12.577 18.502 -4.553 1.00 37.28 200 ASP A O 1
ATOM 1562 N N . PHE A 1 201 ? 13.694 18.295 -6.486 1.00 47.19 201 PHE A N 1
ATOM 1563 C CA . PHE A 1 201 ? 13.901 16.846 -6.425 1.00 47.19 201 PHE A CA 1
ATOM 1564 C C . PHE A 1 201 ? 15.208 16.478 -5.696 1.00 47.19 201 PHE A C 1
ATOM 1566 O O . PHE A 1 201 ? 15.573 15.303 -5.683 1.00 47.19 201 PHE A O 1
ATOM 1573 N N . SER A 1 202 ? 15.913 17.438 -5.078 1.00 44.62 202 SER A N 1
ATOM 1574 C CA . SER A 1 202 ? 17.158 17.190 -4.333 1.00 44.62 202 SER A CA 1
ATOM 1575 C C . SER A 1 202 ? 16.942 16.661 -2.916 1.00 44.62 202 SER A C 1
ATOM 1577 O O . SER A 1 202 ? 17.907 16.435 -2.190 1.00 44.62 202 SER A O 1
ATOM 1579 N N . ASN A 1 203 ? 15.703 16.322 -2.545 1.00 50.78 203 ASN A N 1
ATOM 1580 C CA . ASN A 1 203 ? 15.455 15.392 -1.446 1.00 50.78 203 ASN A CA 1
ATOM 1581 C C . ASN A 1 203 ? 15.837 13.971 -1.910 1.00 50.78 203 ASN A C 1
ATOM 1583 O O . ASN A 1 203 ? 14.993 13.086 -2.073 1.00 50.78 203 ASN A O 1
ATOM 1587 N N . THR A 1 204 ? 17.130 13.779 -2.183 1.00 52.78 204 THR A N 1
ATOM 1588 C CA . THR A 1 204 ? 17.783 12.480 -2.247 1.00 52.78 204 THR A CA 1
ATOM 1589 C C . THR A 1 204 ? 17.513 11.838 -0.901 1.00 52.78 204 THR A C 1
ATOM 1591 O O . THR A 1 204 ? 18.163 12.163 0.089 1.00 52.78 204 THR A O 1
ATOM 1594 N N . ALA A 1 205 ? 16.469 11.010 -0.842 1.00 53.38 205 ALA A N 1
ATOM 1595 C CA . ALA A 1 205 ? 16.255 10.089 0.256 1.00 53.38 205 ALA A CA 1
ATOM 1596 C C . ALA A 1 205 ? 17.615 9.459 0.542 1.00 53.38 205 ALA A C 1
ATOM 1598 O O . ALA A 1 205 ? 18.132 8.821 -0.371 1.00 53.38 205 ALA A O 1
ATOM 1599 N N . ASP A 1 206 ? 18.192 9.744 1.720 1.00 54.53 206 ASP A N 1
ATOM 1600 C CA . ASP A 1 206 ? 19.510 9.266 2.154 1.00 54.53 206 ASP A CA 1
ATOM 1601 C C . ASP A 1 206 ? 19.717 7.850 1.611 1.00 54.53 206 ASP A C 1
ATOM 1603 O O . ASP A 1 206 ? 19.080 6.895 2.079 1.00 54.53 206 ASP A O 1
ATOM 1607 N N . GLU A 1 207 ? 20.493 7.751 0.526 1.00 59.34 207 GLU A N 1
ATOM 1608 C CA . GLU A 1 207 ? 20.565 6.542 -0.282 1.00 59.34 207 GLU A CA 1
ATOM 1609 C C . GLU A 1 207 ? 21.132 5.435 0.605 1.00 59.34 207 GLU A C 1
ATOM 1611 O O . GLU A 1 207 ? 22.311 5.429 0.950 1.00 59.34 207 GLU A O 1
ATOM 1616 N N . GLY A 1 208 ? 20.270 4.502 1.009 1.00 70.19 208 GLY A N 1
ATOM 1617 C CA . GLY A 1 208 ? 20.686 3.266 1.668 1.00 70.19 208 GLY A CA 1
ATOM 1618 C C . GLY A 1 208 ? 20.313 3.108 3.139 1.00 70.19 208 GLY A C 1
ATOM 1619 O O . GLY A 1 208 ? 20.752 2.138 3.754 1.00 70.19 208 GLY A O 1
ATOM 1620 N N . ARG A 1 209 ? 19.493 3.984 3.733 1.00 88.75 209 ARG A N 1
ATOM 1621 C CA . ARG A 1 209 ? 18.958 3.689 5.071 1.00 88.75 209 ARG A CA 1
ATOM 1622 C C . ARG A 1 209 ? 17.797 2.699 4.977 1.00 88.75 209 ARG A C 1
ATOM 1624 O O . ARG A 1 209 ? 16.671 3.100 4.695 1.00 88.75 209 ARG A O 1
ATOM 1631 N N . ASP A 1 210 ? 18.057 1.423 5.235 1.00 91.38 210 ASP A N 1
ATOM 1632 C CA . ASP A 1 210 ? 17.001 0.413 5.332 1.00 91.38 210 ASP A CA 1
ATOM 1633 C C . ASP A 1 210 ? 16.129 0.630 6.576 1.00 91.38 210 ASP A C 1
ATOM 1635 O O . ASP A 1 210 ? 16.606 1.003 7.655 1.00 91.38 210 ASP A O 1
ATOM 1639 N N . LEU A 1 211 ? 14.829 0.369 6.438 1.00 93.69 211 LEU A N 1
ATOM 1640 C CA . LEU A 1 211 ? 13.887 0.454 7.546 1.00 93.69 211 LEU A CA 1
ATOM 1641 C C . LEU A 1 211 ? 14.072 -0.747 8.484 1.00 93.69 211 LEU A C 1
ATOM 1643 O O . LEU A 1 211 ? 13.581 -1.849 8.235 1.00 93.69 211 LEU A O 1
ATOM 1647 N N . GLY A 1 212 ? 14.796 -0.531 9.582 1.00 94.50 212 GLY A N 1
ATOM 1648 C CA . GLY A 1 212 ? 15.086 -1.584 10.549 1.00 94.50 212 GLY A CA 1
ATOM 1649 C C . GLY A 1 212 ? 13.828 -2.130 11.252 1.00 94.50 212 GLY A C 1
ATOM 1650 O O . GLY A 1 212 ? 12.844 -1.406 11.448 1.00 94.50 212 GLY A O 1
ATOM 1651 N N . PRO A 1 213 ? 13.854 -3.388 11.735 1.00 94.06 213 PRO A N 1
ATOM 1652 C CA . PRO A 1 213 ? 12.718 -4.006 12.426 1.00 94.06 213 PRO A CA 1
ATOM 1653 C C . PRO A 1 213 ? 12.301 -3.251 13.700 1.00 94.06 213 PRO A C 1
ATOM 1655 O O . PRO A 1 213 ? 11.117 -3.219 14.039 1.00 94.06 213 PRO A O 1
ATOM 1658 N N . GLY A 1 214 ? 13.250 -2.602 14.386 1.00 95.19 214 GLY A N 1
ATOM 1659 C CA . GLY A 1 214 ? 12.967 -1.762 15.552 1.00 95.19 214 GLY A CA 1
ATOM 1660 C C . GLY A 1 214 ? 12.141 -0.520 15.207 1.00 95.19 214 GLY A C 1
ATOM 1661 O O . GLY A 1 214 ? 11.219 -0.166 15.938 1.00 95.19 214 GLY A O 1
ATOM 1662 N N . GLU A 1 215 ? 12.400 0.105 14.058 1.00 95.50 215 GLU A N 1
ATOM 1663 C CA . GLU A 1 215 ? 11.631 1.269 13.605 1.00 95.50 215 GLU A CA 1
ATOM 1664 C C . GLU A 1 215 ? 10.219 0.880 13.190 1.00 95.50 215 GLU A C 1
ATOM 1666 O O . GLU A 1 215 ? 9.255 1.525 13.599 1.00 95.50 215 GLU A O 1
ATOM 1671 N N . LEU A 1 216 ? 10.077 -0.236 12.471 1.00 96.12 216 LEU A N 1
ATOM 1672 C CA . LEU A 1 216 ? 8.770 -0.810 12.152 1.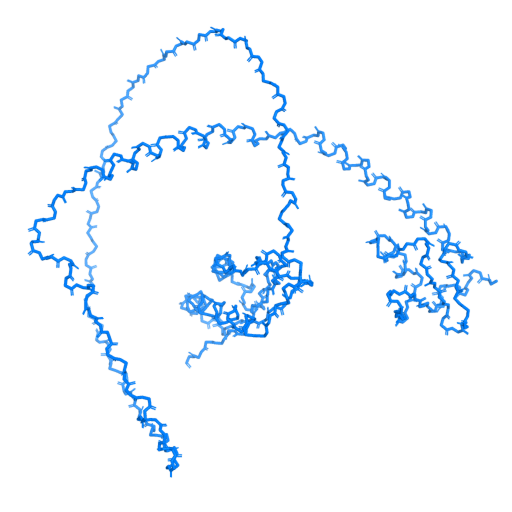00 96.12 216 LEU A CA 1
ATOM 1673 C C . LEU A 1 216 ? 7.948 -1.105 13.414 1.00 96.12 216 LEU A C 1
ATOM 1675 O O . LEU A 1 216 ? 6.742 -0.839 13.441 1.00 96.12 216 LEU A O 1
ATOM 1679 N N . ALA A 1 217 ? 8.582 -1.619 14.472 1.00 96.69 217 ALA A N 1
ATOM 1680 C CA . ALA A 1 217 ? 7.927 -1.842 15.757 1.00 96.69 217 ALA A CA 1
ATOM 1681 C C . ALA A 1 217 ? 7.486 -0.522 16.416 1.00 96.69 217 ALA A C 1
ATOM 1683 O O . ALA A 1 217 ? 6.348 -0.432 16.882 1.00 96.69 217 ALA A O 1
ATOM 1684 N N . MET A 1 218 ? 8.325 0.519 16.388 1.00 96.81 218 MET A N 1
ATOM 1685 C CA . MET A 1 218 ? 7.980 1.851 16.908 1.00 96.81 218 MET A CA 1
ATOM 1686 C C . MET A 1 218 ? 6.814 2.497 16.147 1.00 96.81 218 MET A C 1
ATOM 1688 O O . MET A 1 218 ? 5.897 3.045 16.768 1.00 96.81 218 MET A O 1
ATOM 1692 N N . VAL A 1 219 ? 6.795 2.387 14.815 1.00 97.19 219 VAL A N 1
ATOM 1693 C CA . VAL A 1 219 ? 5.691 2.868 13.967 1.00 97.19 219 VAL A CA 1
ATOM 1694 C C . VAL A 1 219 ? 4.405 2.119 14.286 1.00 97.19 219 VAL A C 1
ATOM 1696 O O . VAL A 1 219 ? 3.355 2.738 14.460 1.00 97.19 219 VAL A O 1
ATOM 1699 N N . ARG A 1 220 ? 4.478 0.789 14.419 1.00 97.88 220 ARG A N 1
ATOM 1700 C CA . ARG A 1 220 ? 3.324 -0.041 14.782 1.00 97.88 220 ARG A CA 1
ATOM 1701 C C . ARG A 1 220 ? 2.778 0.339 16.157 1.00 97.88 220 ARG A C 1
ATOM 1703 O O . ARG A 1 220 ? 1.570 0.516 16.286 1.00 97.88 220 ARG A O 1
ATOM 1710 N N . GLN A 1 221 ? 3.642 0.508 17.153 1.00 97.69 221 GLN A N 1
ATOM 1711 C CA . GLN A 1 221 ? 3.234 0.880 18.508 1.00 97.69 221 GLN A CA 1
ATOM 1712 C C . GLN A 1 221 ? 2.611 2.282 18.552 1.00 97.69 221 GLN A C 1
ATOM 1714 O O . GLN A 1 221 ? 1.575 2.477 19.188 1.00 97.69 221 GLN A O 1
ATOM 1719 N N . SER A 1 222 ? 3.189 3.236 17.819 1.00 97.38 222 SER A N 1
ATOM 1720 C CA . SER A 1 222 ? 2.650 4.596 17.679 1.00 97.38 222 SER A CA 1
ATOM 1721 C C . SER A 1 222 ? 1.299 4.614 16.960 1.00 97.38 222 SER A C 1
ATOM 1723 O O . SER A 1 222 ? 0.412 5.388 17.312 1.00 97.38 222 SER A O 1
ATOM 1725 N N . ALA A 1 223 ? 1.115 3.748 15.961 1.00 97.94 223 ALA A N 1
ATOM 1726 C CA . ALA A 1 223 ? -0.168 3.577 15.295 1.00 97.94 223 ALA A CA 1
ATOM 1727 C C . ALA A 1 223 ? -1.211 2.977 16.245 1.00 97.94 223 ALA A C 1
ATOM 1729 O O . ALA A 1 223 ? -2.323 3.492 16.312 1.00 97.94 223 ALA A O 1
ATOM 1730 N N . ILE A 1 224 ? -0.858 1.941 17.014 1.00 97.75 224 ILE A N 1
ATOM 1731 C CA . ILE A 1 224 ? -1.758 1.318 17.998 1.00 97.75 224 ILE A CA 1
ATOM 1732 C C . ILE A 1 224 ? -2.234 2.349 19.023 1.00 97.75 224 ILE A C 1
ATOM 1734 O O . ILE A 1 224 ? -3.440 2.487 19.215 1.00 97.75 224 ILE A O 1
ATOM 1738 N N . SER A 1 225 ? -1.320 3.102 19.642 1.00 97.38 225 SER A N 1
ATOM 1739 C CA . SER A 1 225 ? -1.676 4.057 20.700 1.00 97.38 225 SER A CA 1
ATOM 1740 C C . SER A 1 225 ? -2.646 5.134 20.211 1.00 97.38 225 SER A C 1
ATOM 1742 O O . SER A 1 225 ? -3.636 5.422 20.882 1.00 97.38 225 SER A O 1
ATOM 1744 N N . LYS A 1 226 ? -2.425 5.678 19.009 1.00 97.25 226 LYS A N 1
ATOM 1745 C CA . LYS A 1 226 ? -3.322 6.681 18.422 1.00 97.25 226 LYS A CA 1
ATOM 1746 C C . LYS A 1 226 ? -4.650 6.083 17.946 1.00 97.25 226 LYS A C 1
ATOM 1748 O O . LYS A 1 226 ? -5.695 6.715 18.092 1.00 97.25 226 LYS A O 1
ATOM 1753 N N . LEU A 1 227 ? -4.635 4.871 17.388 1.00 97.81 227 LEU A N 1
ATOM 1754 C CA . LEU A 1 227 ? -5.844 4.205 16.895 1.00 97.81 227 LEU A CA 1
ATOM 1755 C C . LEU A 1 227 ? -6.752 3.704 18.024 1.00 97.81 227 LEU A C 1
ATOM 1757 O O . LEU A 1 227 ? -7.966 3.647 17.824 1.00 97.81 227 LEU A O 1
ATOM 1761 N N . LEU A 1 228 ? -6.200 3.373 19.195 1.00 97.50 228 LEU A N 1
ATOM 1762 C CA . LEU A 1 228 ? -6.977 2.934 20.358 1.00 97.50 228 LEU A CA 1
ATOM 1763 C C . LEU A 1 228 ? -7.998 3.987 20.797 1.00 97.50 228 LEU A C 1
ATOM 1765 O O . LEU A 1 228 ? -9.155 3.636 21.008 1.00 97.50 228 LEU A O 1
ATOM 1769 N N . GLY A 1 229 ? -7.624 5.271 20.830 1.00 96.75 229 GLY A N 1
ATOM 1770 C CA . GLY A 1 229 ? -8.563 6.348 21.166 1.00 96.75 229 GLY A CA 1
ATOM 1771 C C . GLY A 1 229 ? -9.735 6.444 20.181 1.00 96.75 229 GLY A C 1
ATOM 1772 O O . GLY A 1 229 ? -10.886 6.581 20.587 1.00 96.75 229 GLY A O 1
ATOM 1773 N N . CYS A 1 230 ? -9.464 6.286 18.881 1.00 98.06 230 CYS A N 1
ATOM 1774 C CA . CYS A 1 230 ? -10.511 6.241 17.857 1.00 98.06 230 CYS A CA 1
ATOM 1775 C C . CYS A 1 230 ? -11.414 5.010 18.000 1.00 98.06 230 CYS A C 1
ATOM 1777 O O . CYS A 1 230 ? -12.625 5.111 17.821 1.00 98.06 230 CYS A O 1
ATOM 1779 N N . ALA A 1 231 ? -10.825 3.850 18.295 1.00 97.81 231 ALA A N 1
ATOM 1780 C CA . ALA A 1 231 ? -11.546 2.592 18.436 1.00 97.81 231 ALA A CA 1
ATOM 1781 C C . ALA A 1 231 ? -12.449 2.605 19.679 1.00 97.81 231 ALA A C 1
ATOM 1783 O O . ALA A 1 231 ? -13.602 2.193 19.591 1.00 97.81 231 ALA A O 1
ATOM 1784 N N . GLN A 1 232 ? -11.956 3.126 20.805 1.00 97.31 232 GLN A N 1
ATOM 1785 C CA . GLN A 1 232 ? -12.719 3.267 22.045 1.00 97.31 232 GLN A CA 1
ATOM 1786 C C . GLN A 1 232 ? -13.892 4.237 21.875 1.00 97.31 232 GLN A C 1
ATOM 1788 O O . GLN A 1 232 ? -15.026 3.877 22.180 1.00 97.31 232 GLN A O 1
ATOM 1793 N N . ALA A 1 233 ? -13.647 5.412 21.286 1.00 97.62 233 ALA A N 1
ATOM 1794 C CA . ALA A 1 233 ? -14.708 6.373 20.993 1.00 97.62 233 ALA A CA 1
ATOM 1795 C C . ALA A 1 233 ? -15.783 5.801 20.051 1.00 97.62 233 ALA A C 1
ATOM 1797 O O . ALA A 1 233 ? -16.935 6.220 20.106 1.00 97.62 233 ALA A O 1
ATOM 1798 N N . GLU A 1 234 ? -15.424 4.864 19.169 1.00 97.81 234 GLU A N 1
ATOM 1799 C CA . GLU A 1 234 ? -16.398 4.186 18.316 1.00 97.81 234 GLU A CA 1
ATOM 1800 C C . GLU A 1 234 ? -17.150 3.068 19.042 1.00 97.81 234 GLU A C 1
ATOM 1802 O O . GLU A 1 234 ? -18.356 2.928 18.853 1.00 97.81 234 GLU A O 1
ATOM 1807 N N . ALA A 1 235 ? -16.474 2.309 19.905 1.00 97.25 235 ALA A N 1
ATOM 1808 C CA . ALA A 1 235 ? -17.111 1.285 20.728 1.00 97.25 235 ALA A CA 1
ATOM 1809 C C . ALA A 1 235 ? -18.140 1.859 21.709 1.00 97.25 235 ALA A C 1
ATOM 1811 O O . ALA A 1 235 ? -19.112 1.178 22.018 1.00 97.25 235 ALA A O 1
ATOM 1812 N N . GLU A 1 236 ? -17.946 3.100 22.164 1.00 96.81 236 GLU A N 1
ATOM 1813 C CA . GLU A 1 236 ? -18.921 3.842 22.975 1.00 96.81 236 GLU A CA 1
ATOM 1814 C C . GLU A 1 236 ? -20.136 4.314 22.160 1.00 96.81 236 GLU A C 1
ATOM 1816 O O . GLU A 1 236 ? -21.224 4.480 22.706 1.00 96.81 236 GLU A O 1
ATOM 1821 N N . ARG A 1 237 ? -19.970 4.542 20.851 1.00 96.88 237 ARG A N 1
ATOM 1822 C CA . ARG A 1 237 ? -21.062 4.970 19.958 1.00 96.88 237 ARG A CA 1
ATOM 1823 C C . ARG A 1 237 ? -21.865 3.807 19.395 1.00 96.88 237 ARG A C 1
ATOM 1825 O O . ARG A 1 237 ? -23.033 3.989 19.063 1.00 96.88 237 ARG A O 1
ATOM 1832 N N . SER A 1 238 ? -21.226 2.656 19.203 1.00 96.31 238 SER A N 1
ATOM 1833 C CA . SER A 1 238 ? -21.804 1.511 18.509 1.00 96.31 238 SER A CA 1
ATOM 1834 C C . SER A 1 238 ? -21.484 0.210 19.229 1.00 96.31 238 SER A C 1
ATOM 1836 O O . SER A 1 238 ? -20.348 -0.270 19.222 1.00 96.31 238 SER A O 1
ATOM 1838 N N . ASP A 1 239 ? -22.528 -0.436 19.750 1.00 95.56 239 ASP A N 1
ATOM 1839 C CA . ASP A 1 239 ? -22.403 -1.738 20.409 1.00 95.56 239 ASP A CA 1
ATOM 1840 C C . ASP A 1 239 ? -21.899 -2.837 19.466 1.00 95.56 239 ASP A C 1
ATOM 1842 O O . ASP A 1 239 ? -21.284 -3.803 19.921 1.00 95.56 239 ASP A O 1
ATOM 1846 N N . SER A 1 240 ? -22.103 -2.661 18.156 1.00 95.00 240 SER A N 1
ATOM 1847 C CA . SER A 1 240 ? -21.667 -3.592 17.107 1.00 95.00 240 SER A CA 1
ATOM 1848 C C . SER A 1 240 ? -20.167 -3.529 16.788 1.00 95.00 240 SER A C 1
ATOM 1850 O O . SER A 1 240 ? -19.643 -4.406 16.094 1.00 95.00 240 SER A O 1
ATOM 1852 N N . PHE A 1 241 ? -19.451 -2.515 17.284 1.00 96.81 241 PHE A N 1
ATOM 1853 C CA . PHE A 1 241 ? -18.028 -2.355 17.013 1.00 96.81 241 PHE A CA 1
ATOM 1854 C C . PHE A 1 241 ? -17.180 -3.239 17.944 1.00 96.81 241 PHE A C 1
ATOM 1856 O O . PHE A 1 241 ? -16.804 -2.846 19.043 1.00 96.81 241 PHE A O 1
ATOM 1863 N N . ASN A 1 242 ? -16.822 -4.437 17.472 1.00 95.38 242 ASN A N 1
ATOM 1864 C CA . ASN A 1 242 ? -15.991 -5.409 18.207 1.00 95.38 242 ASN A CA 1
ATOM 1865 C C . ASN A 1 242 ? -14.482 -5.298 17.896 1.00 95.38 242 ASN A C 1
ATOM 1867 O O . ASN A 1 242 ? -13.711 -6.238 18.101 1.00 95.38 242 ASN A O 1
ATOM 1871 N N . GLY A 1 243 ? -14.051 -4.161 17.346 1.00 96.06 243 GLY A N 1
ATOM 1872 C CA . GLY A 1 243 ? -12.700 -3.962 16.826 1.00 96.06 243 GLY A CA 1
ATOM 1873 C C . GLY A 1 243 ? -12.585 -4.193 15.318 1.00 96.06 243 GLY A C 1
ATOM 1874 O O . GLY A 1 243 ? -13.528 -4.593 14.632 1.00 96.06 243 GLY A O 1
ATOM 1875 N N . THR A 1 244 ? -11.412 -3.881 14.772 1.00 97.88 244 THR A N 1
ATOM 1876 C CA . THR A 1 244 ? -11.135 -3.917 13.331 1.00 97.88 244 THR A CA 1
ATOM 1877 C C . THR A 1 244 ? -9.641 -4.089 13.072 1.00 97.88 244 THR A C 1
ATOM 1879 O O . THR A 1 244 ? -8.819 -3.922 13.966 1.00 97.88 244 THR A O 1
ATOM 1882 N N . THR A 1 245 ? -9.262 -4.420 11.841 1.00 98.31 245 THR A N 1
ATOM 1883 C CA . THR A 1 245 ? -7.856 -4.402 11.415 1.00 98.31 245 THR A CA 1
ATOM 1884 C C . THR A 1 245 ? -7.613 -3.172 10.558 1.00 98.31 245 THR A C 1
ATOM 1886 O O . THR A 1 245 ? -8.337 -2.948 9.591 1.00 98.31 245 THR A O 1
ATOM 1889 N N . VAL A 1 246 ? -6.599 -2.381 10.890 1.00 98.25 246 VAL A N 1
ATOM 1890 C CA . VAL A 1 246 ? -6.169 -1.237 10.080 1.00 98.25 246 VAL A CA 1
ATOM 1891 C C . VAL A 1 246 ? -4.910 -1.634 9.321 1.00 98.25 246 VAL A C 1
ATOM 1893 O O . VAL A 1 246 ? -3.941 -2.097 9.917 1.00 98.25 246 VAL A O 1
ATOM 1896 N N . GLN A 1 247 ? -4.926 -1.482 8.002 1.00 98.38 247 GLN A N 1
ATOM 1897 C CA . GLN A 1 247 ? -3.781 -1.723 7.133 1.00 98.38 247 GLN A CA 1
ATOM 1898 C C . GLN A 1 247 ? -3.369 -0.406 6.484 1.00 98.38 247 GLN A C 1
ATOM 1900 O O . GLN A 1 247 ? -4.219 0.314 5.973 1.00 98.38 247 GLN A O 1
ATOM 1905 N N . PHE A 1 248 ? -2.081 -0.096 6.469 1.00 98.31 248 PHE A N 1
ATOM 1906 C CA . PHE A 1 248 ? -1.559 1.081 5.779 1.00 98.31 248 PHE A CA 1
ATOM 1907 C C . PHE A 1 248 ? -0.195 0.782 5.160 1.00 98.31 248 PHE A C 1
ATOM 1909 O O . PHE A 1 248 ? 0.482 -0.158 5.579 1.00 98.31 248 PHE A O 1
ATOM 1916 N N . SER A 1 249 ? 0.192 1.549 4.142 1.00 97.69 249 SER A N 1
ATOM 1917 C CA . SER A 1 249 ? 1.517 1.452 3.525 1.00 97.69 249 SER A CA 1
ATOM 1918 C C . SER A 1 249 ? 2.401 2.593 4.009 1.00 97.69 249 SER A C 1
ATOM 1920 O O . SER A 1 249 ? 2.006 3.748 3.882 1.00 97.69 249 SER A O 1
ATOM 1922 N N . LEU A 1 250 ? 3.589 2.300 4.517 1.00 97.75 250 LEU A N 1
ATOM 1923 C CA . LEU A 1 250 ? 4.617 3.295 4.781 1.00 97.75 250 LEU A CA 1
ATOM 1924 C C . LEU A 1 250 ? 5.415 3.528 3.491 1.00 97.75 250 LEU A C 1
ATOM 1926 O O . LEU A 1 250 ? 5.979 2.589 2.932 1.00 97.75 250 LEU A O 1
ATOM 1930 N N . LEU A 1 251 ? 5.400 4.759 2.987 1.00 96.94 251 LEU A N 1
ATOM 1931 C CA . LEU A 1 251 ? 6.099 5.148 1.763 1.00 96.94 251 LEU A CA 1
ATOM 1932 C C . LEU A 1 251 ? 7.579 5.443 2.065 1.00 96.94 251 LEU A C 1
ATOM 1934 O O . LEU A 1 251 ? 7.862 5.895 3.174 1.00 96.94 251 LEU A O 1
ATOM 1938 N N . PRO A 1 252 ? 8.503 5.293 1.093 1.00 95.56 252 PRO A N 1
ATOM 1939 C CA . PRO A 1 252 ? 9.931 5.615 1.271 1.00 95.56 252 PRO A CA 1
ATOM 1940 C C . PRO A 1 252 ? 10.204 7.050 1.748 1.00 95.56 252 PRO A C 1
ATOM 1942 O O . PRO A 1 252 ? 11.203 7.328 2.403 1.00 95.56 252 PRO A O 1
ATOM 1945 N N . THR A 1 253 ? 9.268 7.967 1.492 1.00 95.44 253 THR A N 1
ATOM 1946 C CA . THR A 1 253 ? 9.264 9.346 2.007 1.00 95.44 253 THR A CA 1
ATOM 1947 C C . THR A 1 253 ? 9.093 9.438 3.528 1.00 95.44 253 THR A C 1
ATOM 1949 O O . THR A 1 253 ? 9.161 10.533 4.077 1.00 95.44 253 THR A O 1
ATOM 1952 N N . GLY A 1 254 ? 8.810 8.324 4.210 1.00 95.75 254 GLY A N 1
ATOM 1953 C CA . GLY A 1 254 ? 8.527 8.275 5.642 1.00 95.75 254 GLY A CA 1
ATOM 1954 C C . GLY A 1 254 ? 7.075 8.588 6.015 1.00 95.75 254 GLY A C 1
ATOM 1955 O O . GLY A 1 254 ? 6.720 8.564 7.193 1.00 95.75 254 GLY A O 1
ATOM 1956 N N . SER A 1 255 ? 6.215 8.856 5.030 1.00 97.00 255 SER A N 1
ATOM 1957 C CA . SER A 1 255 ? 4.800 9.167 5.242 1.00 97.00 255 SER A CA 1
ATOM 1958 C C . SER A 1 255 ? 3.902 7.937 5.098 1.00 97.00 255 SER A C 1
ATOM 1960 O O . SER A 1 255 ? 4.208 6.978 4.386 1.00 97.00 255 SER A O 1
ATOM 1962 N N . ILE A 1 256 ? 2.756 7.962 5.781 1.00 97.38 256 ILE A N 1
ATOM 1963 C CA . ILE A 1 256 ? 1.739 6.914 5.671 1.00 97.38 256 ILE A CA 1
ATOM 1964 C C . ILE A 1 256 ? 0.847 7.168 4.447 1.00 97.38 256 ILE A C 1
ATOM 1966 O O . ILE A 1 256 ? 0.269 8.240 4.288 1.00 97.38 256 ILE A O 1
ATOM 1970 N N . GLY A 1 257 ? 0.690 6.146 3.609 1.00 94.56 257 GLY A N 1
ATOM 1971 C CA . GLY A 1 257 ? -0.213 6.095 2.460 1.00 94.56 257 GLY A CA 1
ATOM 1972 C C . GLY A 1 257 ? -1.203 4.924 2.529 1.00 94.56 257 GLY A C 1
ATOM 1973 O O . GLY A 1 257 ? -1.114 4.062 3.403 1.00 94.56 257 GLY A O 1
ATOM 1974 N N . ASN A 1 258 ? -2.156 4.902 1.587 1.00 95.31 258 ASN A N 1
ATOM 1975 C CA . ASN A 1 258 ? -3.133 3.823 1.359 1.00 95.31 258 ASN A CA 1
ATOM 1976 C C . ASN A 1 258 ? -3.666 3.151 2.636 1.00 95.31 258 ASN A C 1
ATOM 1978 O O . ASN A 1 258 ? -3.386 1.984 2.911 1.00 95.31 258 ASN A O 1
ATOM 1982 N N . ILE A 1 259 ? -4.474 3.881 3.403 1.00 98.06 259 ILE A N 1
ATOM 1983 C CA . ILE A 1 259 ? -5.118 3.351 4.608 1.00 98.06 259 ILE A CA 1
ATOM 1984 C C . ILE A 1 259 ? -6.356 2.540 4.203 1.00 98.06 259 ILE A C 1
ATOM 1986 O O . ILE A 1 259 ? -7.265 3.050 3.549 1.00 98.06 259 ILE A O 1
ATOM 1990 N N . ARG A 1 260 ? -6.402 1.274 4.615 1.00 98.06 260 ARG A N 1
ATOM 1991 C CA . ARG A 1 260 ? -7.530 0.352 4.460 1.00 98.06 260 ARG A CA 1
ATOM 1992 C C . ARG A 1 260 ? -8.010 -0.101 5.828 1.00 98.06 260 ARG A C 1
ATOM 1994 O O . ARG A 1 260 ? -7.216 -0.445 6.700 1.00 98.06 260 ARG A O 1
ATOM 2001 N N . LEU A 1 261 ? -9.322 -0.123 6.001 1.00 98.19 261 LEU A N 1
ATOM 2002 C CA . LEU A 1 261 ? -9.969 -0.559 7.231 1.00 98.19 261 LEU A CA 1
ATOM 2003 C C . LEU A 1 261 ? -10.628 -1.914 6.979 1.00 98.19 261 LEU A C 1
ATOM 2005 O O . LEU A 1 261 ? -11.197 -2.139 5.912 1.00 98.19 261 LEU A O 1
ATOM 2009 N N . GLY A 1 262 ? -10.553 -2.813 7.956 1.00 97.06 262 GLY A N 1
ATOM 2010 C CA . GLY A 1 262 ? -11.320 -4.054 7.957 1.00 97.06 262 GLY A CA 1
ATOM 2011 C C . GLY A 1 262 ? -12.822 -3.775 7.996 1.00 97.06 262 GLY A C 1
ATOM 2012 O O . GLY A 1 262 ? -13.241 -2.662 8.305 1.00 97.06 262 GLY A O 1
ATOM 2013 N N . GLN A 1 263 ? -13.631 -4.794 7.711 1.00 95.94 263 GLN A N 1
ATOM 2014 C CA . GLN A 1 263 ? -15.079 -4.674 7.494 1.00 95.94 263 GLN A CA 1
ATOM 2015 C C . GLN A 1 263 ? -15.807 -3.853 8.577 1.00 95.94 263 GLN A C 1
ATOM 2017 O O . GLN A 1 263 ? -16.529 -2.916 8.252 1.00 95.94 263 GLN A O 1
ATOM 2022 N N . ASN A 1 264 ? -15.535 -4.119 9.859 1.00 94.44 264 ASN A N 1
ATOM 2023 C CA . ASN A 1 264 ? -16.144 -3.386 10.978 1.00 94.44 264 ASN A CA 1
ATOM 2024 C C . ASN A 1 264 ? -15.766 -1.896 11.001 1.00 94.44 264 ASN A C 1
ATOM 2026 O O . ASN A 1 264 ? -16.599 -1.045 11.288 1.00 94.44 264 ASN A O 1
ATOM 2030 N N . GLY A 1 265 ? -14.511 -1.572 10.678 1.00 94.19 265 GLY A N 1
ATOM 2031 C CA . GLY A 1 265 ? -14.046 -0.185 10.600 1.00 94.19 265 GLY A CA 1
ATOM 2032 C C . GLY A 1 265 ? -14.493 0.522 9.321 1.00 94.19 265 GLY A C 1
ATOM 2033 O O . GLY A 1 265 ? -14.721 1.724 9.345 1.00 94.19 265 GLY A O 1
ATOM 2034 N N . ALA A 1 266 ? -14.642 -0.212 8.216 1.00 95.69 266 ALA A N 1
ATOM 2035 C CA . ALA A 1 266 ? -15.128 0.321 6.945 1.00 95.69 266 ALA A CA 1
ATOM 2036 C C . ALA A 1 266 ? -16.606 0.738 7.021 1.00 95.69 266 ALA A C 1
ATOM 2038 O O . ALA A 1 266 ? -16.994 1.722 6.398 1.00 95.69 266 ALA A O 1
ATOM 2039 N N . ASN A 1 267 ? -17.401 0.036 7.834 1.00 96.69 267 ASN A N 1
ATOM 2040 C CA . ASN A 1 267 ? -18.806 0.360 8.083 1.00 96.69 267 ASN A CA 1
ATOM 2041 C C . ASN A 1 267 ? -19.004 1.556 9.034 1.00 96.69 267 ASN A C 1
ATOM 2043 O O . ASN A 1 267 ? -20.135 2.007 9.199 1.00 96.69 267 ASN A O 1
ATOM 2047 N N . SER A 1 268 ? -17.934 2.085 9.643 1.00 97.25 268 SER A N 1
ATOM 2048 C CA . SER A 1 268 ? -17.981 3.271 10.504 1.00 97.25 268 SER A CA 1
ATOM 2049 C C . SER A 1 268 ? -17.214 4.452 9.884 1.00 97.25 268 SER A C 1
ATOM 2051 O O . SER A 1 268 ? -15.982 4.539 9.978 1.00 97.25 268 SER A O 1
ATOM 2053 N N . PRO A 1 269 ? -17.923 5.428 9.282 1.00 97.06 269 PRO A N 1
ATOM 2054 C CA . PRO A 1 269 ? -17.301 6.639 8.744 1.00 97.06 269 PRO A CA 1
ATOM 2055 C C . PRO A 1 269 ? -16.600 7.487 9.816 1.00 97.06 269 PRO A C 1
ATOM 2057 O O . PRO A 1 269 ? -15.574 8.120 9.538 1.00 97.06 269 PRO A O 1
ATOM 2060 N N . ALA A 1 270 ? -17.135 7.489 11.043 1.00 97.50 270 ALA A N 1
ATOM 2061 C CA . ALA A 1 270 ? -16.584 8.232 12.172 1.00 97.50 270 ALA A CA 1
ATOM 2062 C C . ALA A 1 270 ? -15.221 7.662 12.588 1.00 97.50 270 ALA A C 1
ATOM 2064 O O . ALA A 1 270 ? -14.234 8.407 12.647 1.00 97.50 270 ALA A O 1
ATOM 2065 N N . PHE A 1 271 ? -15.132 6.338 12.757 1.00 98.06 271 PHE A N 1
ATOM 2066 C CA . PHE A 1 271 ? -13.864 5.656 12.999 1.00 98.06 271 PHE A CA 1
ATOM 2067 C C . PHE A 1 271 ? -12.881 5.892 11.852 1.00 98.06 271 PHE A C 1
ATOM 2069 O O . PHE A 1 271 ? -11.733 6.259 12.093 1.00 98.06 271 PHE A O 1
ATOM 2076 N N . GLY A 1 272 ? -13.323 5.756 10.598 1.00 97.88 272 GLY A N 1
ATOM 2077 C CA . GLY A 1 272 ? -12.437 5.921 9.448 1.00 97.88 272 GLY A CA 1
ATOM 2078 C C . GLY A 1 272 ? -11.876 7.333 9.277 1.00 97.88 272 GLY A C 1
ATOM 2079 O O . GLY A 1 272 ? -10.764 7.493 8.771 1.00 97.88 272 GLY A O 1
ATOM 2080 N N . THR A 1 273 ? -12.605 8.366 9.698 1.00 98.19 273 THR A N 1
ATOM 2081 C CA . THR A 1 273 ? -12.110 9.755 9.693 1.00 98.19 273 THR A CA 1
ATOM 2082 C C . THR A 1 273 ? -11.113 9.985 10.827 1.00 98.19 273 THR A C 1
ATOM 2084 O O . THR A 1 273 ? -10.030 10.517 10.586 1.00 98.19 273 THR A O 1
ATOM 2087 N N . CYS A 1 274 ? -11.423 9.493 12.031 1.00 98.38 274 CYS A N 1
ATOM 2088 C CA . CYS A 1 274 ? -10.518 9.557 13.179 1.00 98.38 274 CYS A CA 1
ATOM 2089 C C . CYS A 1 274 ? -9.205 8.808 12.908 1.00 98.38 274 CYS A C 1
ATOM 2091 O O . CYS A 1 274 ? -8.127 9.372 13.071 1.00 98.38 274 CYS A O 1
ATOM 2093 N N . ALA A 1 275 ? -9.284 7.572 12.405 1.00 98.19 275 ALA A N 1
ATOM 2094 C CA . ALA A 1 275 ? -8.126 6.733 12.112 1.00 98.19 275 ALA A CA 1
ATOM 2095 C C . ALA A 1 275 ? -7.189 7.373 11.076 1.00 98.19 275 ALA A C 1
ATOM 2097 O O . ALA A 1 275 ? -5.971 7.332 11.239 1.00 98.19 275 ALA A O 1
ATOM 2098 N N . ARG A 1 276 ? -7.738 8.011 10.032 1.00 98.12 276 ARG A N 1
ATOM 2099 C CA . ARG A 1 276 ? -6.936 8.738 9.036 1.00 98.12 276 ARG A CA 1
ATOM 2100 C C . ARG A 1 276 ? -6.215 9.939 9.644 1.00 98.12 276 ARG A C 1
ATOM 2102 O O . ARG A 1 276 ? -5.023 10.092 9.402 1.00 98.12 276 ARG A O 1
ATOM 2109 N N . GLY A 1 277 ? -6.898 10.744 10.461 1.00 97.94 277 GLY A N 1
ATOM 2110 C CA . GLY A 1 277 ? -6.269 11.868 11.166 1.00 97.94 277 GLY A CA 1
ATOM 2111 C C . GLY A 1 277 ? -5.187 11.415 12.152 1.00 97.94 277 GLY A C 1
ATOM 2112 O O . GLY A 1 277 ? -4.094 11.976 12.181 1.00 97.94 277 GLY A O 1
ATOM 2113 N N . ALA A 1 278 ? -5.456 10.343 12.900 1.00 97.50 278 ALA A N 1
ATOM 2114 C CA . ALA A 1 278 ? -4.518 9.737 13.840 1.00 97.50 278 ALA A CA 1
ATOM 2115 C C . ALA A 1 278 ? -3.229 9.248 13.153 1.00 97.50 278 ALA A C 1
ATOM 2117 O O . ALA A 1 278 ? -2.126 9.515 13.640 1.00 97.50 278 ALA A O 1
ATOM 2118 N N . LEU A 1 279 ? -3.361 8.564 12.011 1.00 98.00 279 LEU A N 1
ATOM 2119 C CA . LEU A 1 279 ? -2.227 8.043 11.246 1.00 98.00 279 LEU A CA 1
ATOM 2120 C C . LEU A 1 279 ? -1.479 9.133 10.467 1.00 98.00 279 LEU A C 1
ATOM 2122 O O . LEU A 1 279 ? -0.264 9.039 10.336 1.00 98.00 279 LEU A O 1
ATOM 2126 N N . ALA A 1 280 ? -2.152 10.191 10.006 1.00 96.12 280 ALA A N 1
ATOM 2127 C CA . ALA A 1 280 ? -1.505 11.285 9.274 1.00 96.12 280 ALA A CA 1
ATOM 2128 C C . ALA A 1 280 ? -0.400 11.986 10.086 1.00 96.12 280 ALA A C 1
ATOM 2130 O O . ALA A 1 280 ? 0.561 12.491 9.517 1.00 96.12 280 ALA A O 1
ATOM 2131 N N . GLY A 1 281 ? -0.510 11.986 11.419 1.00 94.00 281 GLY A N 1
ATOM 2132 C CA . GLY A 1 281 ? 0.508 12.543 12.311 1.00 94.00 281 GLY A CA 1
ATOM 2133 C C . GLY A 1 281 ? 1.660 11.591 12.649 1.00 94.00 281 GLY A C 1
ATOM 2134 O O . GLY A 1 281 ? 2.376 11.853 13.615 1.00 94.00 281 GLY A O 1
ATOM 2135 N N . ILE A 1 282 ? 1.788 10.442 11.983 1.00 96.50 282 ILE A N 1
ATOM 2136 C CA . ILE A 1 282 ? 2.923 9.527 12.150 1.00 96.50 282 ILE A CA 1
ATOM 2137 C C . ILE A 1 282 ? 3.835 9.710 10.942 1.00 96.50 282 ILE A C 1
ATOM 2139 O O . ILE A 1 282 ? 3.442 9.437 9.811 1.00 96.50 282 ILE A O 1
ATOM 2143 N N . SER A 1 283 ? 5.051 10.173 11.208 1.00 95.44 283 SER A N 1
ATOM 2144 C CA . SER A 1 283 ? 6.100 10.331 10.210 1.00 95.44 283 SER A CA 1
ATOM 2145 C C . SER A 1 283 ? 7.340 9.584 10.674 1.00 95.44 283 SER A C 1
ATOM 2147 O O . SER A 1 283 ? 7.641 9.540 11.870 1.00 95.44 283 SER A O 1
ATOM 2149 N N . VAL A 1 284 ? 8.036 8.981 9.725 1.00 95.81 284 VAL A N 1
ATOM 2150 C CA . VAL A 1 284 ? 9.308 8.288 9.917 1.00 95.81 284 VAL A CA 1
ATOM 2151 C C . VAL A 1 284 ? 10.354 9.033 9.107 1.00 95.81 284 VAL A C 1
ATOM 2153 O O . VAL A 1 284 ? 10.027 9.722 8.144 1.00 95.81 284 VAL A O 1
ATOM 2156 N N . LYS A 1 285 ? 11.628 8.911 9.475 1.00 95.44 285 LYS A N 1
ATOM 2157 C CA . LYS A 1 285 ? 12.690 9.388 8.590 1.00 95.44 285 LYS A CA 1
ATOM 2158 C C . LYS A 1 285 ? 12.606 8.647 7.248 1.00 95.44 285 LYS A C 1
ATOM 2160 O O . LYS A 1 285 ? 12.334 7.440 7.274 1.00 95.44 285 LYS A O 1
ATOM 2165 N N . PRO A 1 286 ? 12.868 9.326 6.116 1.00 95.50 286 PRO A N 1
ATOM 2166 C CA . PRO A 1 286 ? 12.972 8.667 4.824 1.00 95.50 286 PRO A CA 1
ATOM 2167 C C . PRO A 1 286 ? 13.871 7.428 4.894 1.00 95.50 286 PRO A C 1
ATOM 2169 O O . PRO A 1 286 ? 14.807 7.349 5.702 1.00 95.50 286 PRO A O 1
ATOM 2172 N N . PHE A 1 287 ? 13.525 6.427 4.100 1.00 94.75 287 PHE A N 1
ATOM 2173 C CA . PHE A 1 287 ? 14.225 5.149 4.051 1.00 94.75 287 PHE A CA 1
ATOM 2174 C C . PHE A 1 287 ? 14.280 4.647 2.609 1.00 94.75 287 PHE A C 1
ATOM 2176 O O . PHE A 1 287 ? 13.428 4.984 1.785 1.00 94.75 287 PHE A O 1
ATOM 2183 N N . GLY A 1 288 ? 15.304 3.855 2.306 1.00 92.25 288 GLY A N 1
ATOM 2184 C CA . GLY A 1 288 ? 15.446 3.181 1.021 1.00 92.25 288 GLY A CA 1
ATOM 2185 C C . GLY A 1 288 ? 14.497 1.987 0.887 1.00 92.25 288 GLY A C 1
ATOM 2186 O O . GLY A 1 288 ? 14.000 1.451 1.873 1.00 92.25 288 GLY A O 1
ATOM 2187 N N . GLY A 1 289 ? 14.255 1.543 -0.346 1.00 92.00 289 GLY A N 1
ATOM 2188 C CA . GLY A 1 289 ? 13.438 0.360 -0.631 1.00 92.00 289 GLY A CA 1
ATOM 2189 C C . GLY A 1 289 ? 12.014 0.667 -1.101 1.00 92.00 289 GLY A C 1
ATOM 2190 O O . GLY A 1 289 ? 11.700 1.762 -1.566 1.00 92.00 289 GLY A O 1
ATOM 2191 N N . GLY A 1 290 ? 11.159 -0.357 -1.072 1.00 92.88 290 GLY A N 1
ATOM 2192 C CA . GLY A 1 290 ? 9.768 -0.268 -1.521 1.00 92.88 290 GLY A CA 1
ATOM 2193 C C . GLY A 1 290 ? 8.797 0.140 -0.404 1.00 92.88 290 GLY A C 1
ATOM 2194 O O . GLY A 1 290 ? 9.167 0.153 0.767 1.00 92.88 290 GLY A O 1
ATOM 2195 N N . PRO A 1 291 ? 7.531 0.445 -0.741 1.00 95.44 291 PRO A N 1
ATOM 2196 C CA . PRO A 1 291 ? 6.497 0.674 0.261 1.00 95.44 291 PRO A CA 1
ATOM 2197 C C . PRO A 1 291 ? 6.283 -0.555 1.153 1.00 95.44 291 PRO A C 1
ATOM 2199 O O . PRO A 1 291 ? 6.037 -1.652 0.650 1.00 95.44 291 PRO A O 1
ATOM 2202 N N . GLU A 1 292 ? 6.289 -0.350 2.468 1.00 97.06 292 GLU A N 1
ATOM 2203 C CA . GLU A 1 292 ? 6.094 -1.411 3.460 1.00 97.06 292 GLU A CA 1
ATOM 2204 C C . GLU A 1 292 ? 4.655 -1.440 3.971 1.00 97.06 292 GLU A C 1
ATOM 2206 O O . GLU A 1 292 ? 4.078 -0.410 4.316 1.00 97.06 292 GLU A O 1
ATOM 2211 N N . VAL A 1 293 ? 4.043 -2.622 4.037 1.00 97.56 293 VAL A N 1
ATOM 2212 C CA . VAL A 1 293 ? 2.631 -2.764 4.425 1.00 97.56 293 VAL A CA 1
ATOM 2213 C C . VAL A 1 293 ? 2.523 -3.201 5.880 1.00 97.56 293 VAL A C 1
ATOM 2215 O O . VAL A 1 293 ? 2.851 -4.331 6.236 1.00 97.56 293 VAL A O 1
ATOM 2218 N N . ILE A 1 294 ? 1.962 -2.334 6.720 1.00 97.50 294 ILE A N 1
ATOM 2219 C CA . ILE A 1 294 ? 1.779 -2.588 8.150 1.00 97.50 294 ILE A CA 1
ATOM 2220 C C . ILE A 1 294 ? 0.309 -2.906 8.421 1.00 97.50 294 ILE A C 1
ATOM 2222 O O . ILE A 1 294 ? -0.598 -2.215 7.958 1.00 97.50 294 ILE A O 1
ATOM 2226 N N . ARG A 1 295 ? 0.069 -3.972 9.193 1.00 98.25 295 ARG A N 1
ATOM 2227 C CA . ARG A 1 295 ? -1.260 -4.374 9.670 1.00 98.25 295 ARG A CA 1
ATOM 2228 C C . ARG A 1 295 ? -1.319 -4.258 11.185 1.00 98.25 295 ARG A C 1
ATOM 2230 O O . ARG A 1 295 ? -0.461 -4.795 11.884 1.00 98.25 295 ARG A O 1
ATOM 2237 N N . VAL A 1 296 ? -2.345 -3.576 11.673 1.00 97.88 296 VAL A N 1
ATOM 2238 C CA . VAL A 1 296 ? -2.583 -3.312 13.089 1.00 97.88 296 VAL A CA 1
ATOM 2239 C C . VAL A 1 296 ? -3.949 -3.885 13.467 1.00 97.88 296 VAL A C 1
ATOM 2241 O O . VAL A 1 296 ? -4.975 -3.303 13.101 1.00 97.88 296 VAL A O 1
ATOM 2244 N N . PRO A 1 297 ? -4.000 -5.037 14.154 1.00 97.75 297 PRO A N 1
ATOM 2245 C CA . PRO A 1 297 ? -5.247 -5.553 14.694 1.00 97.75 297 PRO A CA 1
ATOM 2246 C C . PRO A 1 297 ? -5.632 -4.753 15.942 1.00 97.75 297 PRO A C 1
ATOM 2248 O O . PRO A 1 297 ? -4.851 -4.646 16.885 1.00 97.75 297 PRO A O 1
ATOM 2251 N N . LEU A 1 298 ? -6.845 -4.213 15.959 1.00 97.38 298 LEU A N 1
ATOM 2252 C CA . LEU A 1 298 ? -7.433 -3.546 17.115 1.00 97.38 298 LEU A CA 1
ATOM 2253 C C . LEU A 1 298 ? -8.545 -4.440 17.651 1.00 97.38 298 LEU A C 1
ATOM 2255 O O . LEU A 1 298 ? -9.524 -4.709 16.951 1.00 97.38 298 LEU A O 1
ATOM 2259 N N . LYS A 1 299 ? -8.389 -4.902 18.888 1.00 95.19 299 LYS A N 1
ATOM 2260 C CA . LYS A 1 299 ? -9.418 -5.635 19.628 1.00 95.19 299 LYS A CA 1
ATOM 2261 C C . LYS A 1 299 ? -9.773 -4.823 20.862 1.00 95.19 299 LYS A C 1
ATOM 2263 O O . LYS A 1 299 ? -8.875 -4.335 21.541 1.00 95.19 299 LYS A O 1
ATOM 2268 N N . ILE A 1 300 ? -11.063 -4.686 21.131 1.00 93.69 300 ILE A N 1
ATOM 2269 C CA . ILE A 1 300 ? -11.563 -4.055 22.350 1.00 93.69 300 ILE A CA 1
ATOM 2270 C C . ILE A 1 300 ? -12.096 -5.186 23.218 1.00 93.69 300 ILE A C 1
ATOM 2272 O O . ILE A 1 300 ? -13.013 -5.893 22.805 1.00 93.69 300 ILE A O 1
ATOM 2276 N N . GLY A 1 301 ? -11.462 -5.404 24.369 1.00 86.69 301 GLY A N 1
ATOM 2277 C CA . GLY A 1 301 ? -12.015 -6.273 25.401 1.00 86.69 301 GLY A CA 1
ATOM 2278 C C . GLY A 1 301 ? -13.146 -5.525 26.092 1.00 86.69 301 GLY A C 1
ATOM 2279 O O . GLY A 1 301 ? -12.923 -4.411 26.564 1.00 86.69 301 GLY A O 1
ATOM 2280 N N . ARG A 1 302 ? -14.343 -6.107 26.085 1.00 71.62 302 ARG A N 1
ATOM 2281 C CA . ARG A 1 302 ? -15.429 -5.715 26.984 1.00 71.62 302 ARG A CA 1
ATOM 2282 C C . ARG A 1 302 ? -15.420 -6.637 28.190 1.00 71.62 302 ARG A C 1
ATOM 2284 O O . ARG A 1 302 ? -15.079 -7.825 27.989 1.00 71.62 302 ARG A O 1
#

pLDDT: mean 75.86, std 21.67, range [32.25, 98.38]

Radius of gyration: 32.56 Å; chains: 1; bounding box: 48×80×80 Å

Foldseek 3Di:
DPPVCLQVWFKWWDDPNDTDDRDGPVVVLVCVLVVVDDQQIWMDTPPDPDTDRQCPDPPSVVSNVVSVVVVVVVVVVVVVVVVPCPDPVVVVVVVVVVVVVVVVVVVVVVVVPDPDPPPPDDPVVVVPPPPDPDDPPPPPPPPDDPPPPPPPPPPDPPPPDDDDDDDDDDDDDDDDDDDDDDDDDDDDDDDDDDPDPPPPPVPPQPPAAACDPVNVVVLQVQLQVQLQVLLVVVCVVDVPRQWWKWKWWQALQQFIHDIDIGPSCVVDPSSVVSSCVSRRPGGDRHHDDGIDMDMHTDGDDD